Protein AF-A0A820KWI0-F1 (afdb_monomer)

Solvent-accessible surface area (backbone atoms only — not comparable to full-atom values): 10344 Å² total; per-residue (Å²): 132,81,86,74,48,73,64,41,49,45,69,17,62,60,26,77,52,54,79,76,50,57,65,74,58,52,55,50,44,15,53,50,45,38,52,49,5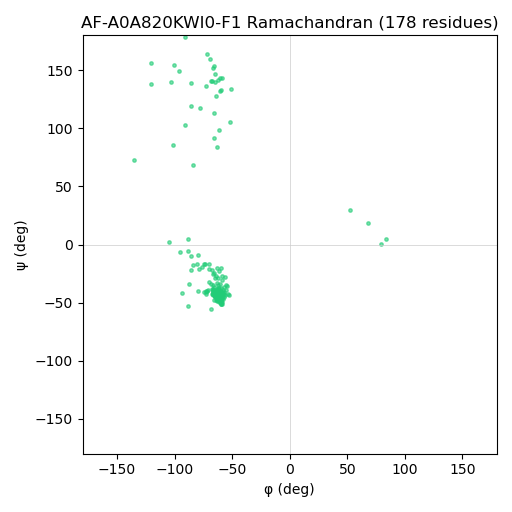2,50,54,50,53,50,51,52,52,49,53,59,70,71,44,52,71,70,53,48,52,52,48,48,70,77,29,83,81,64,60,62,65,55,72,78,45,68,89,36,55,56,81,87,55,54,70,61,66,49,46,68,32,48,21,35,39,35,34,50,54,43,50,52,50,53,52,51,51,52,48,51,52,50,53,49,52,53,49,53,51,52,52,52,50,53,49,52,58,52,50,73,75,48,54,76,70,57,35,52,52,52,52,50,53,51,52,53,51,51,55,52,64,69,68,60,78,87,79,66,54,89,89,35,70,69,38,51,50,51,42,38,50,69,75,68,61,46,78,88,72,79,87,122

InterPro domains:
  IPR040250 Nucleobindin [PTHR19237] (2-179)
  IPR057576 NUCB1-like, N-terminal domain [PF25434] (2-97)

Structure (mmCIF, N/CA/C/O backbone):
data_AF-A0A820KWI0-F1
#
_entry.id   AF-A0A820KWI0-F1
#
loop_
_atom_site.group_PDB
_atom_site.id
_atom_site.type_symbol
_atom_site.label_atom_id
_atom_site.label_alt_id
_atom_site.label_comp_id
_atom_site.label_asym_id
_atom_site.label_entity_id
_atom_site.label_seq_id
_atom_site.pdbx_PDB_ins_code
_atom_site.Cartn_x
_atom_site.Cartn_y
_atom_site.Cartn_z
_atom_site.occupancy
_atom_site.B_iso_or_equiv
_atom_site.auth_seq_id
_atom_site.auth_comp_id
_atom_site.auth_asym_id
_atom_site.auth_atom_id
_atom_site.pdbx_PDB_model_num
ATOM 1 N N . ILE A 1 1 ? -27.222 -8.443 0.598 1.00 45.53 1 ILE A N 1
ATOM 2 C CA . ILE A 1 1 ? -26.029 -7.566 0.681 1.00 45.53 1 ILE A CA 1
ATOM 3 C C . ILE A 1 1 ? -25.920 -6.860 -0.664 1.00 45.53 1 ILE A C 1
ATOM 5 O O . ILE A 1 1 ? -25.822 -7.546 -1.674 1.00 45.53 1 ILE A O 1
ATOM 9 N N . LYS A 1 2 ? -26.095 -5.532 -0.710 1.00 49.06 2 LYS A N 1
ATOM 10 C CA . LYS A 1 2 ? -25.920 -4.759 -1.952 1.00 49.06 2 LYS A CA 1
ATOM 11 C C . LYS A 1 2 ? -24.461 -4.905 -2.405 1.00 49.06 2 LYS A C 1
ATOM 13 O O . LYS A 1 2 ? -23.578 -4.943 -1.554 1.00 49.06 2 LYS A O 1
ATOM 18 N N . ARG A 1 3 ? -24.217 -5.020 -3.714 1.00 59.28 3 ARG A N 1
ATOM 19 C CA . ARG A 1 3 ? -22.863 -4.983 -4.290 1.00 59.28 3 ARG A CA 1
ATOM 20 C C . ARG A 1 3 ? -22.264 -3.610 -3.965 1.00 59.28 3 ARG A C 1
ATOM 22 O O . ARG A 1 3 ? -22.628 -2.642 -4.620 1.00 59.28 3 ARG A O 1
ATOM 29 N N . ALA A 1 4 ? -21.444 -3.516 -2.919 1.00 63.44 4 ALA A N 1
ATOM 30 C CA . ALA A 1 4 ? -20.661 -2.313 -2.662 1.00 63.44 4 ALA A CA 1
ATOM 31 C C . ALA A 1 4 ? -19.685 -2.142 -3.831 1.00 63.44 4 ALA A C 1
ATOM 33 O O . ALA A 1 4 ? -19.009 -3.108 -4.199 1.00 63.44 4 ALA A O 1
ATOM 34 N N . SER A 1 5 ? -19.657 -0.959 -4.447 1.00 81.50 5 SER A N 1
ATOM 35 C CA . SER A 1 5 ? -18.678 -0.678 -5.494 1.00 81.50 5 SER A CA 1
ATOM 36 C C . SER A 1 5 ? -17.274 -0.678 -4.889 1.00 81.50 5 SER A C 1
ATOM 38 O O . SER A 1 5 ? -17.096 -0.369 -3.709 1.00 81.50 5 SER A O 1
ATOM 40 N N . VAL A 1 6 ? -16.256 -0.979 -5.695 1.00 80.69 6 VAL A N 1
ATOM 41 C CA . VAL A 1 6 ? -14.852 -0.828 -5.275 1.00 80.69 6 VAL A CA 1
ATOM 42 C C . VAL A 1 6 ? -14.593 0.604 -4.803 1.00 80.69 6 VAL A C 1
ATOM 44 O O . VAL A 1 6 ? -13.884 0.808 -3.821 1.00 80.69 6 VAL A O 1
ATOM 47 N N . ASP A 1 7 ? -15.242 1.583 -5.430 1.00 84.88 7 ASP A N 1
ATOM 48 C CA . ASP A 1 7 ? -15.138 2.990 -5.047 1.00 84.88 7 ASP A CA 1
ATOM 49 C C . ASP A 1 7 ? -15.793 3.283 -3.689 1.00 84.88 7 ASP A C 1
ATOM 51 O O . ASP A 1 7 ? -15.271 4.090 -2.923 1.00 84.88 7 ASP A O 1
ATOM 55 N N . ASP A 1 8 ? -16.885 2.590 -3.343 1.00 83.75 8 ASP A N 1
ATOM 56 C CA . ASP A 1 8 ? -17.540 2.711 -2.029 1.00 83.75 8 ASP A CA 1
ATOM 57 C C . ASP A 1 8 ? -16.686 2.110 -0.913 1.00 83.75 8 ASP A C 1
ATOM 59 O O . ASP A 1 8 ? -16.705 2.573 0.230 1.00 83.75 8 ASP A O 1
ATOM 63 N N . ILE A 1 9 ? -15.929 1.064 -1.250 1.00 82.69 9 ILE A N 1
ATOM 64 C CA . ILE A 1 9 ? -14.938 0.494 -0.348 1.00 82.69 9 ILE A CA 1
ATOM 65 C C . ILE A 1 9 ? -13.807 1.506 -0.193 1.00 82.69 9 ILE A C 1
ATOM 67 O O . ILE A 1 9 ? -13.566 1.946 0.921 1.00 82.69 9 ILE A O 1
ATOM 71 N N . LYS A 1 10 ? -13.172 1.961 -1.280 1.00 85.75 10 LYS A N 1
ATOM 72 C CA . LYS A 1 10 ? -12.045 2.910 -1.215 1.00 85.75 10 LYS A CA 1
ATOM 73 C C . LYS A 1 10 ? -12.390 4.221 -0.499 1.00 85.75 10 LYS A C 1
ATOM 75 O O . LYS A 1 10 ? -11.555 4.772 0.217 1.00 85.75 10 LYS A O 1
ATOM 80 N N . SER A 1 11 ? -13.613 4.722 -0.667 1.00 86.94 11 SER A N 1
ATOM 81 C CA . SER A 1 11 ? -14.074 5.967 -0.041 1.00 86.94 11 SER A CA 1
ATOM 82 C C . SER A 1 11 ? -14.340 5.841 1.461 1.00 86.94 11 SER A C 1
ATOM 84 O O . SER A 1 11 ? -14.391 6.863 2.151 1.00 86.94 11 SER A O 1
ATOM 86 N N . GLY A 1 12 ? -14.472 4.616 1.980 1.00 86.50 12 GLY A N 1
ATOM 87 C CA . GLY A 1 12 ? -14.782 4.342 3.380 1.00 86.50 12 GLY A CA 1
ATOM 88 C C . GLY A 1 12 ? -16.275 4.392 3.720 1.00 86.50 12 GLY A C 1
ATOM 89 O O . GLY A 1 12 ? -16.618 4.191 4.881 1.00 86.50 12 GLY A O 1
ATOM 90 N N . ASN A 1 13 ? -17.168 4.584 2.740 1.00 86.69 13 ASN A N 1
ATOM 91 C CA . ASN A 1 13 ? -18.623 4.659 2.961 1.00 86.69 13 ASN A CA 1
ATOM 92 C C . ASN A 1 13 ? -19.192 3.382 3.605 1.00 86.69 13 ASN A C 1
ATOM 94 O O . ASN A 1 13 ? -20.178 3.423 4.336 1.00 86.69 13 ASN A O 1
ATOM 98 N N . ILE A 1 14 ? -18.537 2.236 3.394 1.00 86.75 14 ILE A N 1
ATOM 99 C CA . ILE A 1 14 ? -18.910 0.966 4.032 1.00 86.75 14 ILE A CA 1
ATOM 100 C C . ILE A 1 14 ? -18.853 1.013 5.570 1.00 86.75 14 ILE A C 1
ATOM 102 O O . ILE A 1 14 ? -19.499 0.199 6.233 1.00 86.75 14 ILE A O 1
ATOM 106 N N . ALA A 1 15 ? -18.122 1.969 6.152 1.00 89.06 15 ALA A N 1
ATOM 107 C CA . ALA A 1 15 ? -18.010 2.122 7.595 1.00 89.06 15 ALA A CA 1
ATOM 108 C C . ALA A 1 15 ? -19.350 2.466 8.274 1.00 89.06 15 ALA A C 1
ATOM 110 O O . ALA A 1 15 ? -19.558 2.066 9.419 1.00 89.06 15 ALA A O 1
ATOM 111 N N . GLU A 1 16 ? -20.294 3.105 7.569 1.00 87.75 16 GLU A N 1
ATOM 112 C CA . GLU A 1 16 ? -21.659 3.377 8.066 1.00 87.75 16 GLU A CA 1
ATOM 113 C C . GLU A 1 16 ? -22.396 2.100 8.496 1.00 87.75 16 GLU A C 1
ATOM 115 O O . GLU A 1 16 ? -23.240 2.094 9.396 1.00 87.75 16 GLU A O 1
ATOM 120 N N . HIS A 1 17 ? -22.044 0.974 7.879 1.00 87.06 17 HIS A N 1
ATOM 121 C CA . HIS A 1 17 ? -22.644 -0.323 8.151 1.00 87.06 17 HIS A CA 1
ATOM 122 C C . HIS A 1 17 ? -21.960 -1.089 9.289 1.00 87.06 17 HIS A C 1
ATOM 124 O O . HIS A 1 17 ? -22.372 -2.209 9.591 1.00 87.06 17 HIS A O 1
ATOM 130 N N . LEU A 1 18 ? -20.972 -0.502 9.978 1.00 87.06 18 LEU A N 1
ATOM 131 C CA . LEU A 1 18 ? -20.306 -1.137 11.122 1.00 87.06 18 LEU A CA 1
ATOM 132 C C . LEU A 1 18 ? -21.295 -1.493 12.247 1.00 87.06 18 LEU A C 1
ATOM 134 O O . LEU A 1 18 ? -21.126 -2.496 12.938 1.00 87.06 18 LEU A O 1
ATOM 138 N N . SER A 1 19 ? -22.372 -0.722 12.401 1.00 85.25 19 SER A N 1
ATOM 139 C CA . SER A 1 19 ? -23.446 -1.004 13.365 1.00 85.25 19 SER A CA 1
ATOM 140 C C . SER A 1 19 ? -24.215 -2.300 13.066 1.00 85.25 19 SER A C 1
ATOM 142 O O . SER A 1 19 ? -24.695 -2.955 13.996 1.00 85.25 19 SER A O 1
ATOM 144 N N . LEU A 1 20 ? -24.291 -2.703 11.791 1.00 88.75 20 LEU A N 1
ATOM 145 C CA . LEU A 1 20 ? -24.944 -3.938 11.341 1.00 88.75 20 LEU A CA 1
ATOM 146 C C . LEU A 1 20 ? -24.107 -5.183 11.658 1.00 88.75 20 LEU A C 1
ATOM 148 O O . LEU A 1 20 ? -24.618 -6.304 11.639 1.00 88.75 20 LEU A O 1
ATOM 152 N N . VAL A 1 21 ? -22.820 -4.999 11.953 1.00 89.06 21 VAL A N 1
ATOM 153 C CA . VAL A 1 21 ? -21.914 -6.084 12.320 1.00 89.06 21 VAL A CA 1
ATOM 154 C C . VAL A 1 21 ? -22.311 -6.652 13.688 1.00 89.06 21 VAL A C 1
ATOM 156 O O . VAL A 1 21 ? -22.685 -5.926 14.617 1.00 89.06 21 VAL A O 1
ATOM 159 N N . GLN A 1 22 ? -22.222 -7.977 13.832 1.00 92.06 22 GLN A N 1
ATOM 160 C CA . GLN A 1 22 ? -22.550 -8.671 15.078 1.00 92.06 22 GLN A CA 1
ATOM 161 C C . GLN A 1 22 ? -21.689 -8.174 16.248 1.00 92.06 22 GLN A C 1
ATOM 163 O O . GLN A 1 22 ? -20.498 -7.901 16.094 1.00 92.06 22 GLN A O 1
ATOM 168 N N . HIS A 1 23 ? -22.290 -8.091 17.439 1.00 91.94 23 HIS A N 1
ATOM 169 C CA . HIS A 1 23 ? -21.650 -7.541 18.639 1.00 91.94 23 HIS A CA 1
ATOM 170 C C . HIS A 1 23 ? -20.289 -8.182 18.942 1.00 91.94 23 HIS A C 1
ATOM 172 O O . HIS A 1 23 ? -19.323 -7.480 19.207 1.00 91.94 23 HIS A O 1
ATOM 178 N N . HIS A 1 24 ? -20.181 -9.509 18.838 1.00 93.50 24 HIS A N 1
ATOM 179 C CA . HIS A 1 24 ? -18.937 -10.216 19.146 1.00 93.50 24 HIS A CA 1
ATOM 180 C C . HIS A 1 24 ? -17.767 -9.823 18.225 1.00 93.50 24 HIS A C 1
ATOM 182 O O . HIS A 1 24 ? -16.612 -9.899 18.632 1.00 93.50 24 HIS A O 1
ATOM 188 N N . VAL A 1 25 ? -18.045 -9.417 16.981 1.00 93.44 25 VAL A N 1
ATOM 189 C CA . VAL A 1 25 ? -17.016 -8.918 16.059 1.00 93.44 25 VAL A CA 1
ATOM 190 C C . VAL A 1 25 ? -16.602 -7.512 16.473 1.00 93.44 25 VAL A C 1
ATOM 192 O O . VAL A 1 25 ? -15.412 -7.225 16.494 1.00 93.44 25 VAL A O 1
ATOM 195 N N . ARG A 1 26 ? -17.557 -6.661 16.871 1.00 92.38 26 ARG A N 1
ATOM 196 C CA . ARG A 1 26 ? -17.265 -5.318 17.396 1.00 92.38 26 ARG A CA 1
ATOM 197 C C . ARG A 1 26 ? -16.386 -5.376 18.646 1.00 92.38 26 ARG A C 1
ATOM 199 O O . ARG A 1 26 ? -15.343 -4.740 18.655 1.00 92.38 26 ARG A O 1
ATOM 206 N N . SER A 1 27 ? -16.699 -6.248 19.607 1.00 93.19 27 SER A N 1
ATOM 207 C CA . SER A 1 27 ? -15.840 -6.460 20.784 1.00 93.19 27 SER A CA 1
ATOM 208 C C . SER A 1 27 ? -14.418 -6.892 20.402 1.00 93.19 27 SER A C 1
ATOM 210 O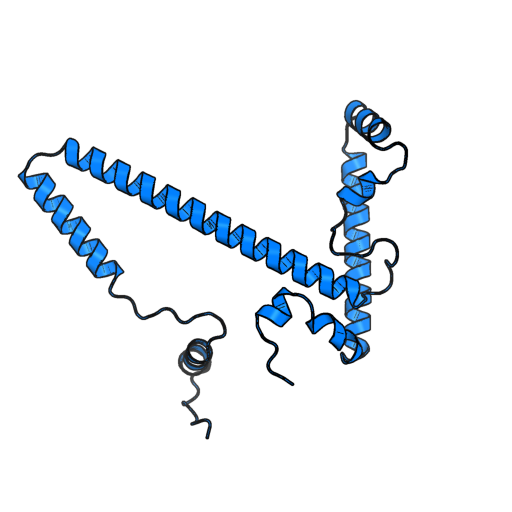 O . SER A 1 27 ? -13.449 -6.404 20.971 1.00 93.19 27 SER A O 1
ATOM 212 N N . LYS A 1 28 ? -14.264 -7.755 19.388 1.00 95.31 28 LYS A N 1
ATOM 213 C CA . LYS A 1 28 ? -12.934 -8.136 18.880 1.00 95.31 28 LYS A CA 1
ATOM 214 C C . LYS A 1 28 ? -12.196 -6.979 18.201 1.00 95.31 28 LYS A C 1
ATOM 216 O O . LYS A 1 28 ? -10.973 -6.924 18.291 1.00 95.31 28 LYS A O 1
ATOM 221 N N . LEU A 1 29 ? -12.905 -6.087 17.507 1.00 93.00 29 LEU A N 1
ATOM 222 C CA . LEU A 1 29 ? -12.313 -4.883 16.913 1.00 93.00 29 LEU A CA 1
ATOM 223 C C . LEU A 1 29 ? -11.837 -3.915 18.000 1.00 93.00 29 LEU A C 1
ATOM 225 O O . LEU A 1 29 ? -10.729 -3.391 17.892 1.00 93.00 29 LEU A O 1
ATOM 229 N N . ASP A 1 30 ? -12.619 -3.752 19.067 1.00 93.25 30 ASP A N 1
ATOM 230 C CA . ASP A 1 30 ? -12.243 -2.961 20.242 1.00 93.25 30 ASP A CA 1
ATOM 231 C C . ASP A 1 30 ? -10.969 -3.524 20.891 1.00 93.25 30 ASP A C 1
ATOM 233 O O . ASP A 1 30 ? -9.975 -2.814 21.044 1.00 93.25 30 ASP A O 1
ATOM 237 N N . GLU A 1 31 ? -10.938 -4.829 21.176 1.00 94.44 31 GLU A N 1
ATOM 238 C CA . GLU A 1 31 ? -9.756 -5.510 21.722 1.00 94.44 31 GLU A CA 1
ATOM 239 C C . GLU A 1 31 ? -8.527 -5.382 20.808 1.00 94.44 31 GLU A C 1
ATOM 241 O O . GLU A 1 31 ? -7.405 -5.168 21.279 1.00 94.44 31 GLU A O 1
ATOM 246 N N . ALA A 1 32 ? -8.715 -5.507 19.490 1.00 94.19 32 ALA A N 1
ATOM 247 C CA . ALA A 1 32 ? -7.639 -5.353 18.518 1.00 94.19 32 ALA A CA 1
ATOM 248 C C . ALA A 1 32 ? -7.085 -3.921 18.518 1.00 94.19 32 ALA A C 1
ATOM 250 O O . ALA A 1 32 ? -5.863 -3.747 18.558 1.00 94.19 32 ALA A O 1
ATOM 251 N N . LYS A 1 33 ? -7.961 -2.907 18.550 1.00 92.19 33 LYS A N 1
ATOM 252 C CA . LYS A 1 33 ? -7.573 -1.495 18.663 1.00 92.19 33 LYS A CA 1
ATOM 253 C C . LYS A 1 33 ? -6.795 -1.244 19.952 1.00 92.19 33 LYS A C 1
ATOM 255 O O . LYS A 1 33 ? -5.724 -0.645 19.906 1.00 92.19 33 LYS A O 1
ATOM 260 N N . GLN A 1 34 ? -7.279 -1.743 21.086 1.00 91.31 34 GLN A N 1
ATOM 261 C CA . GLN A 1 34 ? -6.624 -1.570 22.386 1.00 91.31 34 GLN A CA 1
ATOM 262 C C . GLN A 1 34 ? -5.232 -2.214 22.432 1.00 91.31 34 GLN A C 1
ATOM 264 O O . GLN A 1 34 ? -4.273 -1.607 22.927 1.00 91.31 34 GLN A O 1
ATOM 269 N N . ARG A 1 35 ? -5.097 -3.430 21.886 1.00 92.75 35 ARG A N 1
ATOM 270 C CA . ARG A 1 35 ? -3.810 -4.131 21.791 1.00 92.75 35 ARG A CA 1
ATOM 271 C C . ARG A 1 35 ? -2.825 -3.356 20.921 1.00 92.75 35 ARG A C 1
ATOM 273 O O . ARG A 1 35 ? -1.672 -3.179 21.314 1.00 92.75 35 ARG A O 1
ATOM 280 N N . GLU A 1 36 ? -3.281 -2.872 19.770 1.00 89.75 36 GLU A N 1
ATOM 281 C CA . GLU A 1 36 ? -2.443 -2.107 18.850 1.00 89.75 36 GLU A CA 1
ATOM 282 C C . GLU A 1 36 ? -2.029 -0.759 19.449 1.00 89.75 36 GLU A C 1
ATOM 284 O O . GLU A 1 36 ? -0.853 -0.407 19.430 1.00 89.75 36 GLU A O 1
ATOM 289 N N . MET A 1 37 ? -2.955 -0.043 20.085 1.00 88.38 37 MET A N 1
ATOM 290 C CA . MET A 1 37 ? -2.659 1.210 20.779 1.00 88.38 37 MET A CA 1
ATOM 291 C C . MET A 1 37 ? -1.638 1.028 21.903 1.00 88.38 37 MET A C 1
ATOM 293 O O . MET A 1 37 ? -0.732 1.851 22.044 1.00 88.38 37 MET A O 1
ATOM 297 N N . SER A 1 38 ? -1.743 -0.056 22.678 1.00 89.38 38 SER A N 1
ATOM 298 C CA . SER A 1 38 ? -0.746 -0.404 23.700 1.00 89.38 38 SER A CA 1
ATOM 299 C C . SER A 1 38 ? 0.629 -0.642 23.072 1.00 89.38 38 SER A C 1
ATOM 301 O O . SER A 1 38 ? 1.605 -0.003 23.464 1.00 89.38 38 SER A O 1
ATOM 303 N N . ARG A 1 39 ? 0.691 -1.460 22.013 1.00 91.62 39 ARG A N 1
ATOM 304 C CA . ARG A 1 39 ? 1.930 -1.742 21.271 1.00 91.62 39 ARG A CA 1
ATOM 305 C C . ARG A 1 39 ? 2.576 -0.469 20.721 1.00 91.62 39 ARG A C 1
ATOM 307 O O . ARG A 1 39 ? 3.792 -0.301 20.800 1.00 91.62 39 ARG A O 1
ATOM 314 N N . LEU A 1 40 ? 1.777 0.438 20.166 1.00 87.88 40 LEU A N 1
ATOM 315 C CA . LEU A 1 40 ? 2.255 1.701 19.610 1.00 87.88 40 LEU A CA 1
ATOM 316 C C . LEU A 1 40 ? 2.785 2.634 20.699 1.00 87.88 40 LEU A C 1
ATOM 318 O O . LEU A 1 40 ? 3.859 3.209 20.532 1.00 87.88 40 LEU A O 1
ATOM 322 N N . ARG A 1 41 ? 2.090 2.747 21.836 1.00 86.56 41 ARG A N 1
ATOM 323 C CA . ARG A 1 41 ? 2.571 3.521 22.992 1.00 86.56 41 ARG A CA 1
ATOM 324 C C . ARG A 1 41 ? 3.908 2.984 23.509 1.00 86.56 41 ARG A C 1
ATOM 326 O O . ARG A 1 41 ? 4.809 3.779 23.782 1.00 86.56 41 ARG A O 1
ATOM 333 N N . ASP A 1 42 ? 4.074 1.665 23.562 1.00 90.00 42 ASP A N 1
ATOM 334 C CA . ASP A 1 42 ? 5.332 1.033 23.968 1.00 90.00 42 ASP A CA 1
ATOM 335 C C . ASP A 1 42 ? 6.473 1.323 22.992 1.00 90.00 42 ASP A C 1
ATOM 337 O O . ASP A 1 42 ? 7.576 1.679 23.420 1.00 90.00 42 ASP A O 1
ATOM 341 N N . LEU A 1 43 ? 6.211 1.228 21.684 1.00 89.69 43 LEU A N 1
ATOM 342 C CA . LEU A 1 43 ? 7.182 1.558 20.638 1.00 89.69 43 LEU A CA 1
ATOM 343 C C . LEU A 1 43 ? 7.600 3.026 20.688 1.00 89.69 43 LEU A C 1
ATOM 345 O O . LEU A 1 43 ? 8.790 3.335 20.590 1.00 89.69 43 LEU A O 1
ATOM 349 N N . VAL A 1 44 ? 6.641 3.931 20.886 1.00 86.44 44 VAL A N 1
ATOM 350 C CA . VAL A 1 44 ? 6.919 5.355 21.087 1.00 86.44 44 VAL A CA 1
ATOM 351 C C . VAL A 1 44 ? 7.807 5.530 22.316 1.00 86.44 44 VAL A C 1
ATOM 353 O O . VAL A 1 44 ? 8.891 6.106 22.210 1.00 86.44 44 VAL A O 1
ATOM 356 N N . GLY A 1 45 ? 7.429 4.949 23.457 1.00 85.62 45 GLY A N 1
ATOM 357 C CA . GLY A 1 45 ? 8.224 4.996 24.683 1.00 85.62 45 GLY A CA 1
ATOM 358 C C . GLY A 1 45 ? 9.642 4.440 24.510 1.00 85.62 45 GLY A C 1
ATOM 359 O O . GLY A 1 45 ? 10.604 5.037 24.994 1.00 85.62 45 GLY A O 1
ATOM 360 N N . GLN A 1 46 ? 9.806 3.334 23.780 1.00 89.25 46 GLN A N 1
ATOM 361 C CA . GLN A 1 46 ? 11.114 2.757 23.471 1.00 89.25 46 GLN A CA 1
ATOM 362 C C . GLN A 1 46 ? 11.950 3.695 22.596 1.00 89.25 46 GLN A C 1
ATOM 364 O O . GLN A 1 46 ? 13.125 3.917 22.890 1.00 89.25 46 GLN A O 1
ATOM 369 N N . LYS A 1 47 ? 11.348 4.299 21.567 1.00 86.88 47 LYS A N 1
ATOM 370 C CA . LYS A 1 47 ? 12.018 5.278 20.707 1.00 86.88 47 LYS A CA 1
ATOM 371 C C . LYS A 1 47 ? 12.526 6.468 21.518 1.00 86.88 47 LYS A C 1
ATOM 373 O O . LYS A 1 47 ? 13.676 6.857 21.348 1.00 86.88 47 LYS A O 1
ATOM 378 N N . PHE A 1 48 ? 11.722 6.992 22.443 1.00 82.69 48 PHE A N 1
ATOM 379 C CA . PHE A 1 48 ? 12.141 8.065 23.349 1.00 82.69 48 PHE A CA 1
ATOM 380 C C . PHE A 1 48 ? 13.259 7.644 24.301 1.00 82.69 48 PHE A C 1
ATOM 382 O O . PHE A 1 48 ? 14.205 8.405 24.506 1.00 82.69 48 PHE A O 1
ATOM 389 N N . ARG A 1 49 ? 13.191 6.429 24.858 1.00 84.69 49 ARG A N 1
ATOM 390 C CA . ARG A 1 49 ? 14.269 5.895 25.702 1.00 84.69 49 ARG A CA 1
ATOM 391 C C . ARG A 1 49 ? 15.587 5.784 24.936 1.00 84.69 49 ARG A C 1
ATOM 393 O O . ARG A 1 49 ? 16.619 6.158 25.482 1.00 84.69 49 ARG A O 1
ATOM 400 N N . ASN A 1 50 ? 15.530 5.380 23.672 1.00 88.19 50 ASN A N 1
ATOM 401 C CA . ASN A 1 50 ? 16.699 5.219 22.808 1.00 88.19 50 ASN A CA 1
ATOM 402 C C . ASN A 1 50 ? 17.219 6.540 22.204 1.00 88.19 50 ASN A C 1
ATOM 404 O O . ASN A 1 50 ? 18.282 6.538 21.591 1.00 88.19 50 ASN A O 1
ATOM 408 N N . MET A 1 51 ? 16.497 7.660 22.340 1.00 85.81 51 MET A N 1
ATOM 409 C CA . MET A 1 51 ? 16.981 8.968 21.883 1.00 85.81 51 MET A CA 1
ATOM 410 C C . MET A 1 51 ? 18.088 9.504 22.794 1.00 85.81 51 MET A C 1
ATOM 412 O O . MET A 1 51 ? 17.937 9.520 24.019 1.00 85.81 51 MET A O 1
ATOM 416 N N . ASN A 1 52 ? 19.137 10.049 22.175 1.00 89.69 52 ASN A N 1
ATOM 417 C CA . ASN A 1 52 ? 20.234 10.733 22.862 1.00 89.69 52 ASN A CA 1
ATOM 418 C C . ASN A 1 52 ? 19.765 12.063 23.479 1.00 89.69 52 ASN A C 1
ATOM 420 O O . ASN A 1 52 ? 18.806 12.671 23.002 1.00 89.69 52 ASN A O 1
ATOM 424 N N . ASP A 1 53 ? 20.502 12.595 24.458 1.00 84.50 53 ASP A N 1
ATOM 425 C CA . ASP A 1 53 ? 20.128 13.833 25.166 1.00 84.50 53 ASP A CA 1
ATOM 426 C C . ASP A 1 53 ? 19.902 15.030 24.233 1.00 84.50 53 ASP A C 1
ATOM 428 O O . ASP A 1 53 ? 18.931 15.772 24.389 1.00 84.50 53 ASP A O 1
ATOM 432 N N . LYS A 1 54 ? 20.731 15.180 23.190 1.00 85.00 54 LYS A N 1
ATOM 433 C CA . LYS A 1 54 ? 20.543 16.216 22.157 1.00 85.00 54 LYS A CA 1
ATOM 434 C C . LYS A 1 54 ? 19.230 16.042 21.387 1.00 85.00 54 LYS A C 1
ATOM 436 O O . LYS A 1 54 ? 18.569 17.030 21.080 1.00 85.00 54 LYS A O 1
ATOM 441 N N . GLN A 1 55 ? 18.841 14.802 21.084 1.00 84.31 55 GLN A N 1
ATOM 442 C CA . GLN A 1 55 ? 17.592 14.499 20.379 1.00 84.31 55 GLN A CA 1
ATOM 443 C C . GLN A 1 55 ? 16.381 14.719 21.284 1.00 84.31 55 GLN A C 1
ATOM 445 O O . GLN A 1 55 ? 15.399 15.301 20.836 1.00 84.31 55 GLN A O 1
ATOM 450 N N . ARG A 1 56 ? 16.466 14.336 22.564 1.00 80.06 56 ARG A N 1
ATOM 451 C CA . ARG A 1 56 ? 15.410 14.598 23.552 1.00 80.06 56 ARG A CA 1
ATOM 452 C C . ARG A 1 56 ? 15.197 16.094 23.770 1.00 80.06 56 ARG A C 1
ATOM 454 O O . ARG A 1 56 ? 14.058 16.546 23.766 1.00 80.06 56 ARG A O 1
ATOM 461 N N . GLN A 1 57 ? 16.276 16.871 23.886 1.00 81.69 57 GLN A N 1
ATOM 462 C CA . GLN A 1 57 ? 16.195 18.332 23.990 1.00 81.69 57 GLN A CA 1
ATOM 463 C C . GLN A 1 57 ? 15.632 18.969 22.715 1.00 81.69 57 GLN A C 1
ATOM 465 O O . GLN A 1 57 ? 14.796 19.864 22.803 1.00 81.69 57 GLN A O 1
ATOM 470 N N . ALA A 1 58 ? 16.051 18.508 21.533 1.00 83.81 58 ALA A N 1
ATOM 471 C CA . ALA A 1 58 ? 15.495 18.982 20.267 1.00 83.81 58 ALA A CA 1
ATOM 472 C C . ALA A 1 58 ? 13.999 18.654 20.145 1.00 83.81 58 ALA A C 1
ATOM 474 O O . ALA A 1 58 ? 13.223 19.511 19.730 1.00 83.81 58 ALA A O 1
ATOM 475 N N . PHE A 1 59 ? 13.586 17.454 20.557 1.00 80.75 59 PHE A N 1
ATOM 476 C CA . PHE A 1 59 ? 12.184 17.051 20.568 1.00 80.75 59 PHE A CA 1
ATOM 477 C C . PHE A 1 59 ? 11.361 17.900 21.545 1.00 80.75 59 PHE A C 1
ATOM 479 O O . PHE A 1 59 ? 10.346 18.453 21.145 1.00 80.75 59 PHE A O 1
ATOM 486 N N . ALA A 1 60 ? 11.833 18.088 22.783 1.00 78.56 60 ALA A N 1
ATOM 487 C CA . ALA A 1 60 ? 11.160 18.911 23.791 1.00 78.56 60 ALA A CA 1
ATOM 488 C C . ALA A 1 60 ? 11.042 20.391 23.380 1.00 78.56 60 ALA A C 1
ATOM 490 O O . ALA A 1 60 ? 10.042 21.037 23.671 1.00 78.56 60 ALA A O 1
ATOM 491 N N . ARG A 1 61 ? 12.041 20.932 22.666 1.00 79.88 61 ARG A N 1
ATOM 492 C CA . ARG A 1 61 ? 11.981 22.288 22.090 1.00 79.88 61 ARG A CA 1
ATOM 493 C C . ARG A 1 61 ? 11.005 22.386 20.922 1.00 79.88 61 ARG A C 1
ATOM 495 O O . ARG A 1 61 ? 10.329 23.398 20.782 1.00 79.88 61 ARG A O 1
ATOM 502 N N . ALA A 1 62 ? 10.967 21.362 20.073 1.00 79.00 62 ALA A N 1
ATOM 503 C CA . ALA A 1 62 ? 10.078 21.319 18.919 1.00 79.00 62 ALA A CA 1
ATOM 504 C C . ALA A 1 62 ? 8.624 21.003 19.299 1.00 79.00 62 ALA A C 1
ATOM 506 O O . ALA A 1 62 ? 7.723 21.279 18.512 1.00 79.00 62 ALA A O 1
ATOM 507 N N . ASP A 1 63 ? 8.393 20.427 20.479 1.00 72.06 63 ASP A N 1
ATOM 508 C CA . ASP A 1 63 ? 7.071 20.058 20.973 1.00 72.06 63 ASP A CA 1
ATOM 509 C C . ASP A 1 63 ? 6.844 20.456 22.440 1.00 72.06 63 ASP A C 1
ATOM 511 O O . ASP A 1 63 ? 6.778 19.594 23.321 1.00 72.06 63 ASP A O 1
ATOM 515 N N . PRO A 1 64 ? 6.670 21.758 22.728 1.00 70.19 64 PRO A N 1
ATOM 516 C CA . PRO A 1 64 ? 6.415 22.227 24.090 1.00 70.19 64 PRO A CA 1
ATOM 517 C C . PRO A 1 64 ? 5.114 21.670 24.693 1.00 70.19 64 PRO A C 1
ATOM 519 O O . PRO A 1 64 ? 4.968 21.627 25.910 1.00 70.19 64 PRO A O 1
ATOM 522 N N . ASN A 1 65 ? 4.168 21.248 23.842 1.00 70.81 65 ASN A N 1
ATOM 523 C CA . ASN A 1 65 ? 2.822 20.814 24.225 1.00 70.81 65 ASN A CA 1
ATOM 524 C C . ASN A 1 65 ? 2.624 19.285 24.182 1.00 70.81 65 ASN A C 1
ATOM 526 O O . ASN A 1 65 ? 1.505 18.824 24.406 1.00 70.81 65 ASN A O 1
ATOM 530 N N . GLY A 1 66 ? 3.655 18.497 23.856 1.00 67.12 66 GLY A N 1
ATOM 531 C CA . GLY A 1 66 ? 3.571 17.031 23.790 1.00 67.12 66 GLY A CA 1
ATOM 532 C C . GLY A 1 66 ? 2.694 16.469 22.657 1.00 67.12 66 GLY A C 1
ATOM 533 O O . GLY A 1 66 ? 2.269 15.317 22.731 1.00 67.12 66 GLY A O 1
ATOM 534 N N . ARG A 1 67 ? 2.386 17.259 21.617 1.00 67.44 67 ARG A N 1
ATOM 535 C CA . ARG A 1 67 ? 1.521 16.863 20.488 1.00 67.44 67 ARG A CA 1
ATOM 536 C C . ARG A 1 67 ? 2.259 16.142 19.363 1.00 67.44 67 ARG A C 1
ATOM 538 O O . ARG A 1 67 ? 1.644 15.387 18.625 1.00 67.44 67 ARG A O 1
ATOM 545 N N . ARG A 1 68 ? 3.570 16.305 19.227 1.00 69.12 68 ARG A N 1
ATOM 546 C CA . ARG A 1 68 ? 4.386 15.560 18.254 1.00 69.12 68 ARG A CA 1
ATOM 547 C C . ARG A 1 68 ? 4.525 14.088 18.625 1.00 69.12 68 ARG A C 1
ATOM 549 O O . ARG A 1 68 ? 4.828 13.272 17.767 1.00 69.12 68 ARG A O 1
ATOM 556 N N . MET A 1 69 ? 4.233 13.713 19.873 1.00 66.69 69 MET A N 1
ATOM 557 C CA . MET A 1 69 ? 4.023 12.307 20.251 1.00 66.69 69 MET A CA 1
ATOM 558 C C . MET A 1 69 ? 2.944 11.638 19.385 1.00 66.69 69 MET A C 1
ATOM 560 O O . MET A 1 69 ? 3.077 10.469 19.029 1.00 66.69 69 MET A O 1
ATOM 564 N N . GLN A 1 70 ? 1.906 12.393 19.009 1.00 66.75 70 GLN A N 1
ATOM 565 C CA . GLN A 1 70 ? 0.821 11.936 18.140 1.00 66.75 70 GLN A CA 1
ATOM 566 C C . GLN A 1 70 ? 1.275 11.722 16.687 1.00 66.75 70 GLN A C 1
ATOM 568 O O . GLN A 1 70 ? 0.654 10.927 15.997 1.00 66.75 70 GLN A O 1
ATOM 573 N N . GLU A 1 71 ? 2.381 12.334 16.234 1.00 69.62 71 GLU A N 1
ATOM 574 C CA . GLU A 1 71 ? 2.955 12.069 14.897 1.00 69.62 71 GLU A CA 1
ATOM 575 C C . GLU A 1 71 ? 3.482 10.632 14.765 1.00 69.62 71 GLU A C 1
ATOM 577 O O . GLU A 1 71 ? 3.586 10.110 13.658 1.00 69.62 71 GLU A O 1
ATOM 582 N N . PHE A 1 72 ? 3.846 9.987 15.880 1.00 71.81 72 PHE A N 1
ATOM 583 C CA . PHE A 1 72 ? 4.321 8.602 15.867 1.00 71.81 72 PHE A CA 1
ATOM 584 C C . PHE A 1 72 ? 3.196 7.573 15.917 1.00 71.81 72 PHE A C 1
ATOM 586 O O . PHE A 1 72 ? 3.463 6.381 15.759 1.00 71.81 72 PHE A O 1
ATOM 593 N N . LEU A 1 73 ? 1.968 8.016 16.172 1.00 76.50 73 LEU A N 1
ATOM 594 C CA . LEU A 1 73 ? 0.809 7.148 16.210 1.00 76.50 73 LEU A CA 1
ATOM 595 C C . LEU A 1 73 ? 0.096 7.190 14.845 1.00 76.50 73 LEU A C 1
ATOM 59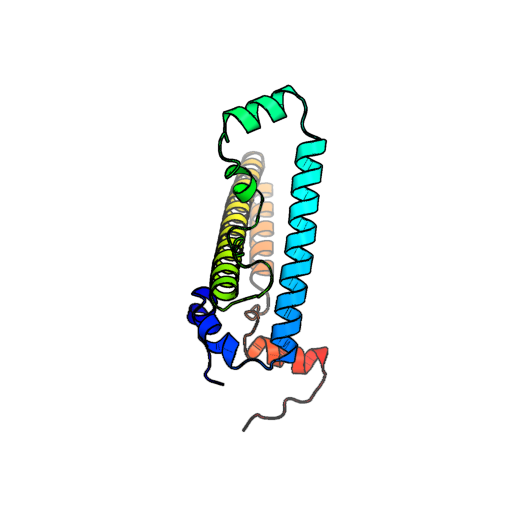7 O O . LEU A 1 73 ? 0.172 8.198 14.137 1.00 76.50 73 LEU A O 1
ATOM 601 N N . PRO A 1 74 ? -0.557 6.096 14.422 1.00 80.00 74 PRO A N 1
ATOM 602 C CA . PRO A 1 74 ? -1.188 6.029 13.114 1.00 80.00 74 PRO A CA 1
ATOM 603 C C . PRO A 1 74 ? -2.279 7.088 12.960 1.00 80.00 74 PRO A C 1
ATOM 605 O O . PRO A 1 74 ? -3.173 7.209 13.793 1.00 80.00 74 PRO A O 1
ATOM 608 N N . GLN A 1 75 ? -2.251 7.810 11.840 1.00 81.94 75 GLN A N 1
ATOM 609 C CA . GLN A 1 75 ? -3.210 8.884 11.549 1.00 81.94 75 GLN A CA 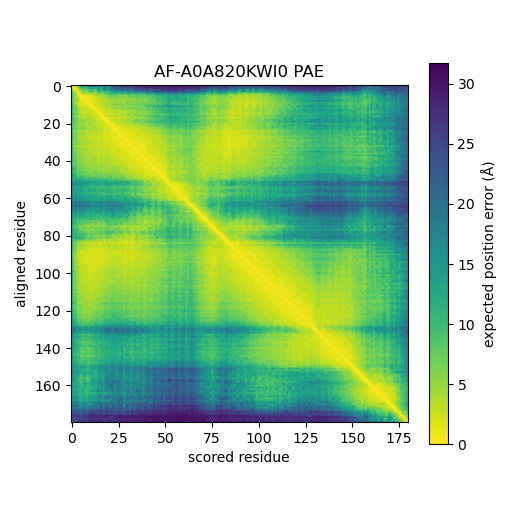1
ATOM 610 C C . GLN A 1 75 ? -4.658 8.383 11.424 1.00 81.94 75 GLN A C 1
ATOM 612 O O . GLN A 1 75 ? -5.598 9.168 11.534 1.00 81.94 75 GLN A O 1
ATOM 617 N N . HIS A 1 76 ? -4.839 7.084 11.180 1.00 83.44 76 HIS A N 1
ATOM 618 C CA . HIS A 1 76 ? -6.145 6.478 10.964 1.00 83.44 76 HIS A CA 1
ATOM 619 C C . HIS A 1 76 ? -6.855 6.005 12.241 1.00 83.44 76 HIS A C 1
ATOM 621 O O . HIS A 1 76 ? -8.008 5.600 12.155 1.00 83.44 76 HIS A O 1
ATOM 627 N N . LEU A 1 77 ? -6.208 6.067 13.411 1.00 84.00 77 LEU A N 1
ATOM 628 C CA . LEU A 1 77 ? -6.830 5.726 14.693 1.00 84.00 77 LEU A CA 1
ATOM 629 C C . LEU A 1 77 ? -7.181 6.991 15.480 1.00 84.00 77 LEU A C 1
ATOM 631 O O . LEU A 1 77 ? -6.408 7.951 15.520 1.00 84.00 77 LEU A O 1
ATOM 635 N N . ASP A 1 78 ? -8.339 7.004 16.139 1.00 81.31 78 ASP A N 1
ATOM 636 C CA . ASP A 1 78 ? -8.652 8.041 17.116 1.00 81.31 78 ASP A CA 1
ATOM 637 C C . ASP A 1 78 ? -7.931 7.785 18.447 1.00 81.31 78 ASP A C 1
ATOM 639 O O . ASP A 1 78 ? -8.166 6.808 19.156 1.00 81.31 78 ASP A O 1
ATOM 643 N N . HIS A 1 79 ? -7.056 8.720 18.804 1.00 74.50 79 HIS A N 1
ATOM 644 C CA . HIS A 1 79 ? -6.249 8.697 20.018 1.00 74.50 79 HIS A CA 1
ATOM 645 C C . HIS A 1 79 ? -7.026 9.119 21.267 1.00 74.50 79 HIS A C 1
ATOM 647 O O . HIS A 1 79 ? -6.580 8.834 22.380 1.00 74.50 79 HIS A O 1
ATOM 653 N N . LYS A 1 80 ? -8.141 9.841 21.094 1.00 78.94 80 LYS A N 1
ATOM 654 C CA . LYS A 1 80 ? -8.989 10.291 22.205 1.00 78.94 80 LYS A CA 1
ATOM 655 C C . LYS A 1 80 ? -9.888 9.160 22.686 1.00 78.94 80 LYS A C 1
ATOM 657 O O . LYS A 1 80 ? -10.034 8.978 23.890 1.00 78.94 80 LYS A O 1
ATOM 662 N N . ASN A 1 81 ? -10.422 8.378 21.753 1.00 83.31 81 ASN A N 1
ATOM 663 C CA . ASN A 1 81 ? -11.191 7.178 22.041 1.00 83.31 81 ASN A CA 1
ATOM 664 C C . ASN A 1 81 ? -10.334 5.923 21.831 1.00 83.31 81 ASN A C 1
ATOM 666 O O . ASN A 1 81 ? -10.341 5.334 20.757 1.00 83.31 81 ASN A O 1
ATOM 670 N N . TRP A 1 82 ? -9.569 5.519 22.844 1.00 82.19 82 TRP A N 1
ATOM 671 C CA . TRP A 1 82 ? -8.683 4.353 22.736 1.00 82.19 82 TRP A CA 1
ATOM 672 C C . TRP A 1 82 ? -9.389 3.014 23.003 1.00 82.19 82 TRP A C 1
ATOM 674 O O . TRP A 1 82 ? -8.848 1.972 22.639 1.00 82.19 82 TRP A O 1
ATOM 684 N N . GLU A 1 83 ? -10.568 3.038 23.630 1.00 85.62 83 GLU A N 1
ATOM 685 C CA . GLU A 1 83 ? -11.261 1.839 24.116 1.00 85.62 83 GLU A CA 1
ATOM 686 C C . GLU A 1 83 ? -12.157 1.198 23.058 1.00 85.62 83 GLU A C 1
ATOM 688 O O . GLU A 1 83 ? -12.259 -0.026 23.029 1.00 85.62 83 GLU A O 1
ATOM 693 N N . THR A 1 84 ? -12.774 2.002 22.189 1.00 89.56 84 THR A N 1
ATOM 694 C CA . THR A 1 84 ? -13.759 1.529 21.207 1.00 89.56 84 THR A CA 1
ATOM 695 C C . THR A 1 84 ? -13.309 1.834 19.784 1.00 89.56 84 THR A C 1
ATOM 697 O O . THR A 1 84 ? -12.812 2.923 19.491 1.00 89.56 84 THR A O 1
ATOM 700 N N . PHE A 1 85 ? -13.497 0.874 18.885 1.00 91.00 85 PHE A N 1
ATOM 701 C CA . PHE A 1 85 ? -13.296 0.993 17.450 1.00 91.00 85 PHE A CA 1
ATOM 702 C C . PHE A 1 85 ? -14.607 1.426 16.783 1.00 91.00 85 PHE A C 1
ATOM 704 O O . PHE A 1 85 ? -15.552 0.649 16.630 1.00 91.00 85 PHE A O 1
ATOM 711 N N . GLY A 1 86 ? -14.676 2.709 16.430 1.00 89.19 86 GLY A N 1
ATOM 712 C CA . GLY A 1 86 ? -15.866 3.335 15.866 1.00 89.19 86 GLY A CA 1
ATOM 713 C C . GLY A 1 86 ? -15.930 3.285 14.341 1.00 89.19 86 GLY A C 1
ATOM 714 O O . GLY A 1 86 ? -15.014 2.835 13.653 1.00 89.19 86 GLY A O 1
ATOM 715 N N . GLN A 1 87 ? -17.027 3.822 13.808 1.00 91.12 87 GLN A N 1
ATOM 716 C CA . GLN A 1 87 ? -17.205 4.030 12.370 1.00 91.12 87 GLN A CA 1
ATOM 717 C C . GLN A 1 87 ? -16.090 4.913 11.789 1.00 91.12 87 GLN A C 1
ATOM 719 O O . GLN A 1 87 ? -15.481 4.543 10.790 1.00 91.12 87 GLN A O 1
ATOM 724 N N . ASP A 1 88 ? -15.775 6.029 12.449 1.00 89.88 88 ASP A N 1
ATOM 725 C CA . ASP A 1 88 ? -14.732 6.960 12.008 1.00 89.88 88 ASP A CA 1
ATOM 726 C C . ASP A 1 88 ? -13.350 6.299 11.912 1.00 89.88 88 ASP A C 1
ATOM 728 O O . ASP A 1 88 ? -12.580 6.606 11.002 1.00 89.88 88 ASP A O 1
ATOM 732 N N . ASP A 1 89 ? -13.023 5.390 12.840 1.00 90.38 89 ASP A N 1
ATOM 733 C CA . ASP A 1 89 ? -11.759 4.645 12.805 1.00 90.38 89 ASP A CA 1
ATOM 734 C C . ASP A 1 89 ? -11.703 3.740 11.573 1.00 90.38 89 ASP A C 1
ATOM 736 O O . ASP A 1 89 ? -10.690 3.694 10.876 1.00 90.38 89 ASP A O 1
ATOM 740 N N . LEU A 1 90 ? -12.806 3.047 11.273 1.00 91.12 90 LEU A N 1
ATOM 741 C CA . LEU A 1 90 ? -12.902 2.176 10.107 1.00 91.12 90 LEU A CA 1
ATOM 742 C C . LEU A 1 90 ? -12.808 2.966 8.798 1.00 91.12 90 LEU A C 1
ATOM 744 O O . LEU A 1 90 ? -12.065 2.578 7.900 1.00 91.12 90 LEU A O 1
ATOM 748 N N . GLU A 1 91 ? -13.519 4.088 8.698 1.00 92.19 91 GLU A N 1
ATOM 749 C CA . GLU A 1 91 ? -13.487 4.968 7.528 1.00 92.19 91 GLU A CA 1
ATOM 750 C C . GLU A 1 91 ? -12.067 5.490 7.271 1.00 92.19 91 GLU A C 1
ATOM 752 O O . GLU A 1 91 ? -11.547 5.391 6.155 1.00 92.19 91 GLU A O 1
ATOM 757 N N . ARG A 1 92 ? -11.402 6.004 8.315 1.00 92.25 92 ARG A N 1
ATOM 758 C CA . ARG A 1 92 ? -10.029 6.511 8.206 1.00 92.25 92 ARG A CA 1
ATOM 759 C C . ARG A 1 92 ? -9.040 5.403 7.873 1.00 92.25 92 ARG A C 1
ATOM 761 O O . ARG A 1 92 ? -8.152 5.631 7.051 1.00 92.25 92 ARG A O 1
ATOM 768 N N . LEU A 1 93 ? -9.190 4.221 8.473 1.00 92.44 93 LEU A N 1
ATOM 769 C CA . LEU A 1 93 ? -8.346 3.059 8.194 1.00 92.44 93 LEU A CA 1
ATOM 770 C C . LEU A 1 93 ? -8.447 2.655 6.725 1.00 92.44 93 LEU A C 1
ATOM 772 O O . LEU A 1 93 ? -7.424 2.492 6.066 1.00 92.44 93 LEU A O 1
ATOM 776 N N . ILE A 1 94 ? -9.666 2.543 6.201 1.00 92.44 94 ILE A N 1
ATOM 777 C CA . ILE A 1 94 ? -9.899 2.143 4.814 1.00 92.44 94 ILE A CA 1
ATOM 778 C C . ILE A 1 94 ? -9.337 3.179 3.837 1.00 92.44 94 ILE A C 1
ATOM 780 O O . ILE A 1 94 ? -8.654 2.808 2.879 1.00 92.44 94 ILE A O 1
ATOM 784 N N . ARG A 1 95 ? -9.559 4.475 4.088 1.00 92.75 95 ARG A N 1
ATOM 785 C CA . ARG A 1 95 ? -8.999 5.547 3.249 1.00 92.75 95 ARG A CA 1
ATOM 786 C C . ARG A 1 95 ? -7.476 5.546 3.258 1.00 92.75 95 ARG A C 1
ATOM 788 O O . ARG A 1 95 ? -6.862 5.656 2.200 1.00 92.75 95 ARG A O 1
ATOM 795 N N . HIS A 1 96 ? -6.868 5.411 4.437 1.00 92.12 96 HIS A N 1
ATOM 796 C CA . HIS A 1 96 ? -5.414 5.365 4.574 1.00 92.12 96 HIS A CA 1
ATOM 797 C C . HIS A 1 96 ? -4.831 4.146 3.857 1.00 92.12 96 HIS A C 1
ATOM 799 O O . HIS A 1 96 ? -3.922 4.296 3.050 1.00 92.12 96 HIS A O 1
ATOM 805 N N . ALA A 1 97 ? -5.395 2.957 4.080 1.00 92.06 97 ALA A N 1
ATOM 806 C CA . ALA A 1 97 ? -4.952 1.736 3.416 1.00 92.06 97 ALA A CA 1
ATOM 807 C C . ALA A 1 97 ? -5.108 1.819 1.889 1.00 92.06 97 ALA A C 1
ATOM 809 O O . ALA A 1 97 ? -4.214 1.403 1.159 1.00 92.06 97 ALA A O 1
ATOM 810 N N . SER A 1 98 ? -6.210 2.394 1.395 1.00 92.31 98 SER A N 1
ATOM 811 C CA . SER A 1 98 ? -6.430 2.582 -0.046 1.00 92.31 98 SER A CA 1
ATOM 812 C C . SER A 1 98 ? -5.387 3.518 -0.652 1.00 92.31 98 SER A C 1
ATOM 814 O O . SER A 1 98 ? -4.810 3.205 -1.689 1.00 92.31 98 SER A O 1
ATOM 816 N N . LYS A 1 99 ? -5.085 4.625 0.033 1.00 91.94 99 LYS A N 1
ATOM 817 C CA . LYS A 1 99 ? -4.040 5.558 -0.390 1.00 91.94 99 LYS A CA 1
ATOM 818 C C . LYS A 1 99 ? -2.655 4.904 -0.393 1.00 91.94 99 LYS A C 1
ATOM 820 O O . LYS A 1 99 ? -1.909 5.089 -1.349 1.00 91.94 99 LYS A O 1
ATOM 825 N N . ASP A 1 100 ? -2.327 4.125 0.636 1.00 92.81 100 ASP A N 1
ATOM 826 C CA . ASP A 1 100 ? -1.050 3.408 0.713 1.00 92.81 100 ASP A CA 1
ATOM 827 C C . ASP A 1 100 ? -0.901 2.407 -0.443 1.00 92.81 100 ASP A C 1
ATOM 829 O O . ASP A 1 100 ? 0.171 2.299 -1.040 1.00 92.81 100 ASP A O 1
ATOM 833 N N . LEU A 1 101 ? -1.976 1.690 -0.789 1.00 91.88 101 LEU A N 1
ATOM 834 C CA . LEU A 1 101 ? -1.995 0.780 -1.936 1.00 91.88 101 LEU A CA 1
ATOM 835 C C . LEU A 1 101 ? -1.785 1.531 -3.256 1.00 91.88 101 LEU A C 1
ATOM 837 O O . LEU A 1 101 ? -0.938 1.123 -4.050 1.00 91.88 101 LEU A O 1
ATOM 841 N N . ASP A 1 102 ? -2.484 2.649 -3.461 1.00 92.31 102 ASP A N 1
ATOM 842 C CA . ASP A 1 102 ? -2.336 3.463 -4.671 1.00 92.31 102 ASP A CA 1
ATOM 843 C C . ASP A 1 102 ? -0.903 4.042 -4.788 1.00 92.31 102 ASP A C 1
ATOM 845 O O . ASP A 1 102 ? -0.318 4.079 -5.875 1.00 92.31 102 ASP A O 1
ATOM 849 N N . GLU A 1 103 ? -0.282 4.452 -3.674 1.00 95.50 103 GLU A N 1
ATOM 850 C CA . GLU A 1 103 ? 1.114 4.913 -3.650 1.00 95.50 103 GLU A CA 1
ATOM 851 C C . GLU A 1 103 ? 2.113 3.789 -3.962 1.00 95.50 103 GLU A C 1
ATOM 853 O O . GLU A 1 103 ? 3.085 4.010 -4.696 1.00 95.50 103 GLU A O 1
ATOM 858 N N . LEU A 1 104 ? 1.878 2.583 -3.437 1.00 95.25 104 LEU A N 1
ATOM 859 C CA . LEU A 1 104 ? 2.681 1.400 -3.746 1.00 95.25 104 LEU A CA 1
ATOM 860 C C . LEU A 1 104 ? 2.592 1.034 -5.227 1.00 95.25 104 LEU A C 1
ATOM 862 O O . LEU A 1 104 ? 3.620 0.742 -5.841 1.00 95.25 104 LEU A O 1
ATOM 866 N N . ASP A 1 105 ? 1.396 1.076 -5.805 1.00 93.88 105 ASP A N 1
ATOM 867 C CA . ASP A 1 105 ? 1.198 0.789 -7.222 1.00 93.88 105 ASP A CA 1
ATOM 868 C C . ASP A 1 105 ? 1.860 1.850 -8.102 1.00 93.88 105 ASP A C 1
ATOM 870 O O . ASP A 1 105 ? 2.618 1.500 -9.010 1.00 93.88 105 ASP A O 1
ATOM 874 N N . ARG A 1 106 ? 1.732 3.139 -7.758 1.00 96.50 106 ARG A N 1
ATOM 875 C CA . ARG A 1 106 ? 2.468 4.211 -8.446 1.00 96.50 106 ARG A CA 1
ATOM 876 C C . ARG A 1 106 ? 3.980 3.986 -8.397 1.00 96.50 106 ARG A C 1
ATOM 878 O O . ARG A 1 106 ? 4.662 4.119 -9.413 1.00 96.50 106 ARG A O 1
ATOM 885 N N . LYS A 1 107 ? 4.519 3.617 -7.233 1.00 97.19 107 LYS A N 1
ATOM 886 C CA . LYS A 1 107 ? 5.953 3.348 -7.076 1.00 97.19 107 LYS A CA 1
ATOM 887 C C . LYS A 1 107 ? 6.399 2.160 -7.931 1.00 97.19 107 LYS A C 1
ATOM 889 O O . LYS A 1 107 ? 7.427 2.244 -8.599 1.00 97.19 107 LYS A O 1
ATOM 894 N N . ARG A 1 108 ? 5.618 1.077 -7.959 1.00 95.25 108 ARG A N 1
ATOM 895 C CA . ARG A 1 108 ? 5.889 -0.086 -8.820 1.00 95.25 108 ARG A CA 1
ATOM 896 C C . ARG A 1 108 ? 5.896 0.298 -10.296 1.00 95.25 108 ARG A C 1
ATOM 898 O O . ARG A 1 108 ? 6.773 -0.148 -11.033 1.00 95.25 108 ARG A O 1
ATOM 905 N N . GLU A 1 109 ? 4.959 1.138 -10.733 1.00 95.94 109 GLU A N 1
ATOM 906 C CA . GLU A 1 109 ? 4.943 1.639 -12.108 1.00 95.94 109 GLU A CA 1
ATOM 907 C C . GLU A 1 109 ? 6.186 2.464 -12.444 1.00 95.94 109 GLU A C 1
ATOM 909 O O . GLU A 1 109 ? 6.759 2.312 -13.524 1.00 95.94 109 GLU A O 1
ATOM 914 N N . GLU A 1 110 ? 6.607 3.353 -11.547 1.00 97.31 110 GLU A N 1
ATOM 915 C CA . GLU A 1 110 ? 7.814 4.161 -11.724 1.00 97.31 110 GLU A CA 1
ATOM 916 C C . GLU A 1 110 ? 9.065 3.283 -11.795 1.00 97.31 110 GLU A C 1
ATOM 918 O O . GLU A 1 110 ? 9.861 3.420 -12.726 1.00 97.31 110 GLU A O 1
ATOM 923 N N . GLU A 1 111 ? 9.213 2.332 -10.872 1.00 97.12 111 GLU A N 1
ATOM 924 C CA . GLU A 1 111 ? 10.307 1.358 -10.872 1.00 97.12 111 GLU A CA 1
ATOM 925 C C . GLU A 1 111 ? 10.334 0.546 -12.174 1.00 97.12 111 GLU A C 1
ATOM 927 O O . GLU A 1 111 ? 11.400 0.367 -12.773 1.00 97.12 111 GLU A O 1
ATOM 932 N N . PHE A 1 112 ? 9.167 0.118 -12.666 1.00 96.25 112 PHE A N 1
ATOM 933 C CA . PHE A 1 112 ? 9.043 -0.592 -13.936 1.00 96.25 112 PHE A CA 1
ATOM 934 C C . PHE A 1 112 ? 9.444 0.282 -15.133 1.00 96.25 112 PHE A C 1
ATOM 936 O O . PHE A 1 112 ? 10.212 -0.162 -15.991 1.00 96.25 112 PHE A O 1
ATOM 943 N N . LYS A 1 113 ? 8.993 1.542 -15.175 1.00 97.62 113 LYS A N 1
ATOM 944 C CA . LYS A 1 113 ? 9.377 2.512 -16.216 1.00 97.62 113 LYS A CA 1
ATOM 945 C C . LYS A 1 113 ? 10.893 2.712 -16.240 1.00 97.62 113 LYS A C 1
ATOM 947 O O . LYS A 1 113 ? 11.508 2.594 -17.299 1.00 97.62 113 LYS A O 1
ATOM 952 N N . GLN A 1 114 ? 11.509 2.958 -15.083 1.00 97.38 114 GLN A N 1
ATOM 953 C CA . GLN A 1 114 ? 12.962 3.140 -14.978 1.00 97.38 114 GLN A CA 1
ATOM 954 C C . GLN A 1 114 ? 13.728 1.882 -15.393 1.00 97.38 114 GLN A C 1
ATOM 956 O O . GLN A 1 114 ? 14.740 1.960 -16.095 1.00 97.38 114 GLN A O 1
ATOM 961 N N . TYR A 1 115 ? 13.231 0.710 -14.995 1.00 97.00 115 TYR A N 1
ATOM 962 C CA . TYR A 1 115 ? 13.808 -0.568 -15.383 1.00 97.00 115 TYR A CA 1
ATOM 963 C C . TYR A 1 115 ? 13.790 -0.770 -16.905 1.00 97.00 115 TYR A C 1
ATOM 965 O O . TYR A 1 115 ? 14.831 -1.092 -17.486 1.00 97.00 115 TYR A O 1
ATOM 973 N N . GLU A 1 116 ? 12.650 -0.552 -17.566 1.00 96.00 116 GLU A N 1
ATOM 974 C CA . GLU A 1 116 ? 12.537 -0.717 -19.019 1.00 96.00 116 GLU A CA 1
ATOM 975 C C . GLU A 1 116 ? 13.385 0.319 -19.779 1.00 96.00 116 GLU A C 1
ATOM 977 O O . GLU A 1 116 ? 14.058 -0.051 -20.744 1.00 96.00 116 GLU A O 1
ATOM 982 N N . ILE A 1 117 ? 13.462 1.573 -19.306 1.00 96.38 117 ILE A N 1
ATOM 983 C CA . ILE A 1 117 ? 14.361 2.599 -19.870 1.00 96.38 117 ILE A CA 1
ATOM 984 C C . ILE A 1 117 ? 15.821 2.142 -19.799 1.00 96.38 117 ILE A C 1
ATOM 986 O O . ILE A 1 117 ? 16.526 2.156 -20.812 1.00 96.38 117 ILE A O 1
ATOM 990 N N . ARG A 1 118 ? 16.285 1.707 -18.620 1.00 96.75 118 ARG A N 1
ATOM 991 C CA . ARG A 1 118 ? 17.669 1.246 -18.420 1.00 96.75 118 ARG A CA 1
ATOM 992 C C . ARG A 1 118 ? 17.996 0.058 -19.320 1.00 96.75 118 ARG A C 1
ATOM 994 O O . ARG A 1 118 ? 19.045 0.024 -19.959 1.00 96.75 118 ARG A O 1
ATOM 1001 N N . LYS A 1 119 ? 17.078 -0.898 -19.411 1.00 95.56 119 LYS A N 1
ATOM 1002 C CA . LYS A 1 119 ? 17.227 -2.099 -20.232 1.00 95.56 119 LYS A CA 1
ATOM 1003 C C . LYS A 1 119 ? 17.294 -1.787 -21.729 1.00 95.56 119 LYS A C 1
ATOM 1005 O O . LYS A 1 119 ? 18.130 -2.358 -22.430 1.00 95.56 119 LYS A O 1
ATOM 1010 N N . GLU A 1 120 ? 16.466 -0.869 -22.225 1.00 93.75 120 GLU A N 1
ATOM 1011 C CA . GLU A 1 120 ? 16.548 -0.405 -23.616 1.00 93.75 120 GLU A CA 1
ATOM 1012 C C . GLU A 1 120 ? 1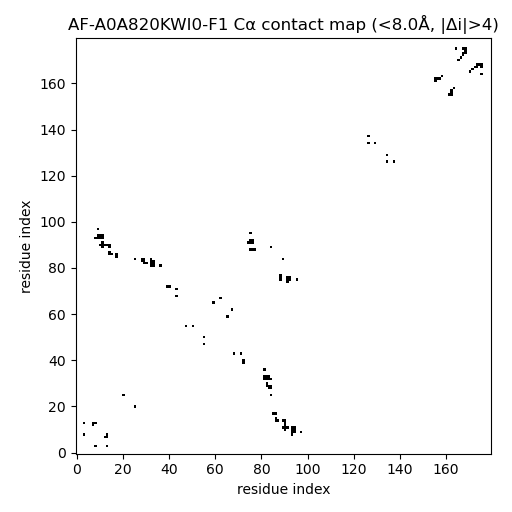7.831 0.393 -23.884 1.00 93.75 120 GLU A C 1
ATOM 1014 O O . GLU A 1 120 ? 18.460 0.213 -24.929 1.00 93.75 120 GLU A O 1
ATOM 1019 N N . TYR A 1 121 ? 18.281 1.215 -22.932 1.00 96.56 121 TYR A N 1
ATOM 1020 C CA . TYR A 1 121 ? 19.560 1.919 -23.033 1.00 96.56 121 TYR A CA 1
ATOM 1021 C C . TYR A 1 121 ? 20.740 0.944 -23.160 1.00 96.56 121 TYR A C 1
ATOM 1023 O O . TYR A 1 121 ? 21.534 1.046 -24.097 1.00 96.56 121 TYR A O 1
ATOM 1031 N N . GLU A 1 122 ? 20.823 -0.057 -22.279 1.00 94.81 122 GLU A N 1
ATOM 1032 C CA . GLU A 1 122 ? 21.850 -1.103 -22.342 1.00 94.81 122 GLU A CA 1
ATOM 1033 C C . GLU A 1 122 ? 21.805 -1.876 -23.663 1.00 94.81 122 GLU A C 1
ATOM 1035 O O . GLU A 1 122 ? 22.846 -2.178 -24.252 1.00 94.81 122 GLU A O 1
ATOM 1040 N N . ARG A 1 123 ? 20.602 -2.182 -24.161 1.00 91.56 123 ARG A N 1
ATOM 1041 C CA . ARG A 1 123 ? 20.418 -2.840 -25.457 1.00 91.56 123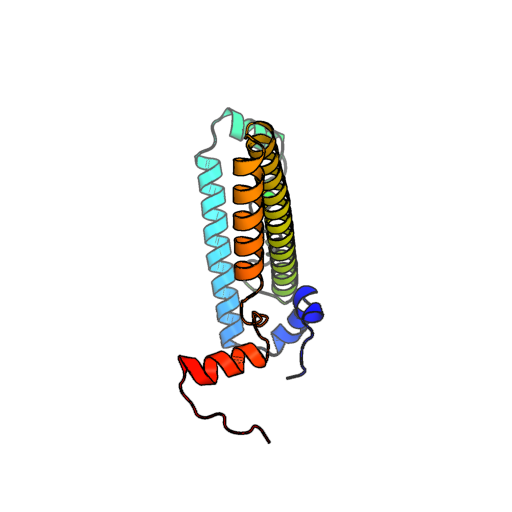 ARG A CA 1
ATOM 1042 C C . ARG A 1 123 ? 20.969 -1.983 -26.598 1.00 91.56 123 ARG A C 1
ATOM 1044 O O . ARG A 1 123 ? 21.717 -2.503 -27.425 1.00 91.56 123 ARG A O 1
ATOM 1051 N N . ARG A 1 124 ? 20.642 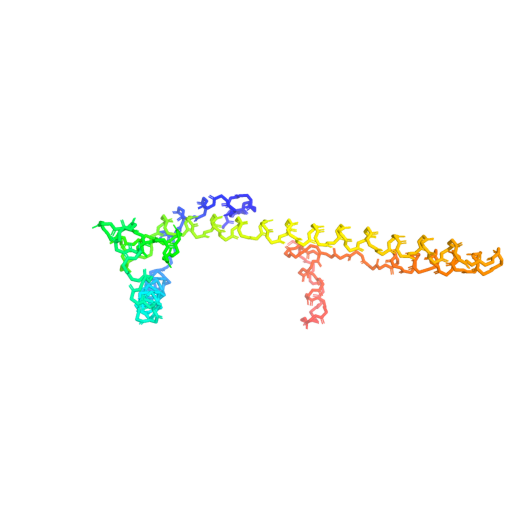-0.688 -26.643 1.00 92.88 124 ARG A N 1
ATOM 1052 C CA . ARG A 1 124 ? 21.153 0.242 -27.667 1.00 92.88 124 ARG A CA 1
ATOM 1053 C C . ARG A 1 124 ? 22.671 0.378 -27.598 1.00 92.88 124 ARG A C 1
ATOM 1055 O O . ARG A 1 124 ? 23.330 0.301 -28.630 1.00 92.88 124 ARG A O 1
ATOM 1062 N N . ALA A 1 125 ? 23.225 0.498 -26.393 1.00 94.00 125 ALA A N 1
ATOM 1063 C CA . ALA A 1 125 ? 24.667 0.564 -26.183 1.00 94.00 125 ALA A CA 1
ATOM 1064 C C . ALA A 1 125 ? 25.385 -0.714 -26.652 1.00 94.00 125 ALA A C 1
ATOM 1066 O O . ALA A 1 125 ? 26.469 -0.630 -27.224 1.00 94.00 125 ALA A O 1
ATOM 1067 N N . LYS A 1 126 ? 24.781 -1.896 -26.456 1.00 92.00 126 LYS A N 1
ATOM 1068 C CA . LYS A 1 126 ? 25.298 -3.166 -26.995 1.00 92.00 126 LYS A CA 1
ATOM 1069 C C . LYS A 1 126 ? 25.239 -3.194 -28.522 1.00 92.00 126 LYS A C 1
ATOM 1071 O O . LYS A 1 126 ? 26.242 -3.506 -29.147 1.00 92.00 126 LYS A O 1
ATOM 1076 N N . LEU A 1 127 ? 24.106 -2.820 -29.124 1.00 91.62 127 LEU A N 1
ATOM 1077 C CA . LEU A 1 127 ? 23.945 -2.800 -30.586 1.00 91.62 127 LEU A CA 1
ATOM 1078 C C . LEU A 1 127 ? 24.928 -1.844 -31.275 1.00 91.62 127 LEU A C 1
ATOM 1080 O O . LEU A 1 127 ? 25.388 -2.145 -32.370 1.00 91.62 127 LEU A O 1
ATOM 1084 N N . ALA A 1 128 ? 25.273 -0.724 -30.633 1.00 91.38 128 ALA A N 1
ATOM 1085 C CA . ALA A 1 128 ? 26.235 0.242 -31.162 1.00 91.38 128 ALA A CA 1
ATOM 1086 C C . ALA A 1 128 ? 27.680 -0.292 -31.229 1.00 91.38 128 ALA A C 1
ATOM 1088 O O . ALA A 1 128 ? 28.480 0.237 -31.992 1.00 91.38 128 ALA A O 1
ATOM 1089 N N . LYS A 1 129 ? 28.020 -1.323 -30.443 1.00 91.50 129 LYS A N 1
ATOM 1090 C CA . LYS A 1 129 ? 29.370 -1.911 -30.375 1.00 91.50 129 LYS A CA 1
ATOM 1091 C C . LYS A 1 129 ? 29.563 -3.135 -31.283 1.00 91.50 129 LYS A C 1
ATOM 1093 O O . LYS A 1 129 ? 30.673 -3.649 -31.342 1.00 91.50 129 LYS A O 1
ATOM 1098 N N . LEU A 1 130 ? 28.504 -3.635 -31.925 1.00 92.12 130 LEU A N 1
ATOM 1099 C CA . LEU A 1 130 ? 28.504 -4.903 -32.667 1.00 92.12 130 LEU A CA 1
ATOM 1100 C C . LEU A 1 130 ? 28.626 -4.704 -34.182 1.00 92.12 130 LEU A C 1
ATOM 1102 O O . LEU A 1 130 ? 28.184 -3.691 -34.729 1.00 92.12 130 LEU A O 1
ATOM 1106 N N . ASN A 1 131 ? 29.147 -5.725 -34.866 1.00 92.69 131 ASN A N 1
ATOM 1107 C CA . ASN A 1 131 ? 29.197 -5.776 -36.329 1.00 92.69 131 ASN A CA 1
ATOM 1108 C C . ASN A 1 131 ? 27.801 -5.995 -36.948 1.00 92.69 131 ASN A C 1
ATOM 1110 O O . ASN A 1 131 ? 26.864 -6.432 -36.278 1.00 92.69 131 ASN A O 1
ATOM 1114 N N . ILE A 1 132 ? 27.654 -5.727 -38.253 1.00 88.50 132 ILE A N 1
ATOM 1115 C CA . ILE A 1 132 ? 26.358 -5.754 -38.966 1.00 88.50 132 ILE A CA 1
ATOM 1116 C C . ILE A 1 132 ? 25.635 -7.109 -38.829 1.00 88.50 132 ILE A C 1
ATOM 1118 O O . ILE A 1 132 ? 24.430 -7.141 -38.564 1.00 88.50 132 ILE A O 1
ATOM 1122 N N . ASP A 1 133 ? 26.354 -8.226 -38.962 1.00 90.06 133 ASP A N 1
ATOM 1123 C CA . ASP A 1 133 ? 25.760 -9.567 -38.870 1.00 90.06 133 ASP A CA 1
ATOM 1124 C C . ASP A 1 133 ? 25.360 -9.940 -37.438 1.00 90.06 133 ASP A C 1
ATOM 1126 O O . ASP A 1 133 ? 24.284 -10.498 -37.205 1.00 90.06 133 ASP A O 1
ATOM 1130 N N . GLU A 1 134 ? 26.186 -9.582 -36.455 1.00 89.25 134 GLU A N 1
ATOM 1131 C CA . GLU A 1 134 ? 25.895 -9.798 -35.034 1.00 89.25 134 GLU A CA 1
ATOM 1132 C C . GLU A 1 134 ? 24.699 -8.960 -34.578 1.00 89.25 134 GLU A C 1
ATOM 1134 O O . GLU A 1 134 ? 23.830 -9.449 -33.850 1.00 89.25 134 GLU A O 1
ATOM 1139 N N . ARG A 1 135 ? 24.600 -7.722 -35.074 1.00 90.75 135 ARG A N 1
ATOM 1140 C CA . ARG A 1 135 ? 23.466 -6.831 -34.835 1.00 90.75 135 ARG A CA 1
ATOM 1141 C C . ARG A 1 135 ? 22.157 -7.445 -35.333 1.00 90.75 135 ARG A C 1
ATOM 1143 O O . ARG A 1 135 ? 21.195 -7.507 -34.567 1.00 90.75 135 ARG A O 1
ATOM 1150 N N . LYS A 1 136 ? 22.131 -7.965 -36.569 1.00 91.75 136 LYS A N 1
ATOM 1151 C CA . LYS A 1 136 ? 20.951 -8.655 -37.128 1.00 91.75 136 LYS A CA 1
ATOM 1152 C C . LYS A 1 136 ? 20.537 -9.856 -36.277 1.00 91.75 136 LYS A C 1
ATOM 1154 O O . LYS A 1 136 ? 19.351 -10.017 -35.990 1.00 91.75 136 LYS A O 1
ATOM 1159 N N . ARG A 1 137 ? 21.493 -10.682 -35.836 1.00 92.38 137 ARG A N 1
ATOM 1160 C CA . ARG A 1 137 ? 21.211 -11.842 -34.969 1.00 92.38 137 ARG A CA 1
ATOM 1161 C C . ARG A 1 137 ? 20.617 -11.417 -33.624 1.00 92.38 137 ARG A C 1
ATOM 1163 O O . ARG A 1 137 ? 19.622 -11.994 -33.186 1.00 92.38 137 ARG A O 1
ATOM 1170 N N . LEU A 1 138 ? 21.181 -10.393 -32.981 1.00 89.50 138 LEU A N 1
ATOM 1171 C CA . LEU A 1 138 ? 20.712 -9.913 -31.677 1.00 89.50 138 LEU A CA 1
ATOM 1172 C C . LEU A 1 138 ? 19.311 -9.287 -31.773 1.00 89.50 138 LEU A C 1
ATOM 1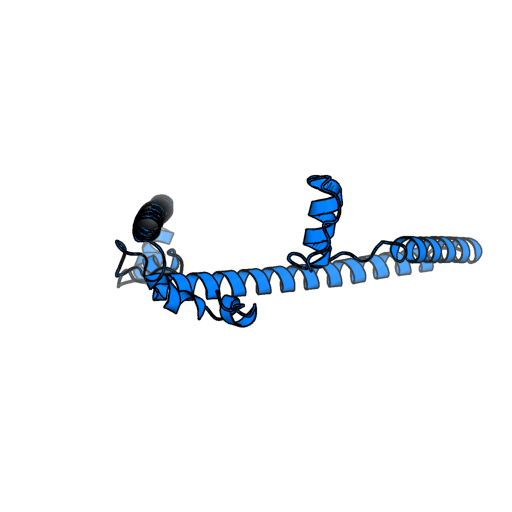174 O O . LEU A 1 138 ? 18.460 -9.537 -30.918 1.00 89.50 138 LEU A O 1
ATOM 1178 N N . GLU A 1 139 ? 19.031 -8.538 -32.841 1.00 91.19 139 GLU A N 1
ATOM 1179 C CA . GLU A 1 139 ? 17.696 -7.995 -33.121 1.00 91.19 139 GLU A CA 1
ATOM 1180 C C . GLU A 1 139 ? 16.657 -9.103 -33.367 1.00 91.19 139 GLU A C 1
ATOM 1182 O O . GLU A 1 139 ? 15.551 -9.034 -32.820 1.00 91.19 139 GLU A O 1
ATOM 1187 N N . GLN A 1 140 ? 17.010 -10.162 -34.106 1.00 93.44 140 GLN A N 1
ATOM 1188 C CA . GLN A 1 140 ? 16.140 -11.328 -34.308 1.00 93.44 140 GLN A CA 1
ATOM 1189 C C . GLN A 1 140 ? 15.840 -12.062 -32.994 1.00 93.44 140 GLN A C 1
ATOM 1191 O O . GLN A 1 140 ? 14.675 -12.350 -32.707 1.00 93.44 140 GLN A O 1
ATOM 1196 N N . LEU A 1 141 ? 16.858 -12.313 -32.162 1.00 92.56 141 LEU A N 1
ATOM 1197 C CA . LEU A 1 141 ? 16.690 -12.940 -30.844 1.00 92.56 141 LEU A CA 1
ATOM 1198 C C . LEU A 1 141 ? 15.801 -12.099 -29.922 1.00 92.56 141 LEU A C 1
ATOM 1200 O O . LEU A 1 141 ? 14.921 -12.630 -29.236 1.00 92.56 141 LEU A O 1
ATOM 1204 N N . HIS A 1 142 ? 15.991 -10.780 -29.925 1.00 90.50 142 HIS A N 1
ATOM 1205 C CA . HIS A 1 142 ? 15.163 -9.865 -29.150 1.00 90.50 142 HIS A CA 1
ATOM 1206 C C . HIS A 1 142 ? 13.699 -9.908 -29.609 1.00 90.50 142 HIS A C 1
ATOM 1208 O O . HIS A 1 142 ? 12.803 -10.082 -28.781 1.00 90.50 142 HIS A O 1
ATOM 1214 N N . ARG A 1 143 ? 13.446 -9.846 -30.924 1.00 92.69 143 ARG A N 1
ATOM 1215 C CA . ARG A 1 143 ? 12.094 -9.960 -31.492 1.00 92.69 143 ARG A CA 1
ATOM 1216 C C . ARG A 1 143 ? 11.438 -11.292 -31.130 1.00 92.69 143 ARG A C 1
ATOM 1218 O O . ARG A 1 143 ? 10.295 -11.300 -30.684 1.00 92.69 143 ARG A O 1
ATOM 1225 N N . ALA A 1 144 ? 12.166 -12.402 -31.246 1.00 93.69 144 ALA A N 1
ATOM 1226 C CA . ALA A 1 144 ? 11.671 -13.719 -30.853 1.00 93.69 144 ALA A CA 1
ATOM 1227 C C . ALA A 1 144 ? 11.329 -13.783 -29.354 1.00 93.69 144 ALA A C 1
ATOM 1229 O O . ALA A 1 144 ? 10.334 -14.395 -28.969 1.00 93.69 144 ALA A O 1
ATOM 1230 N N . THR A 1 145 ? 12.116 -13.120 -28.504 1.00 90.12 145 THR A N 1
ATOM 1231 C CA . THR A 1 145 ? 11.855 -13.041 -27.059 1.00 90.12 145 THR A CA 1
ATOM 1232 C C . THR A 1 145 ? 10.588 -12.239 -26.759 1.00 90.12 145 THR A C 1
ATOM 1234 O O . THR A 1 145 ? 9.789 -12.662 -25.927 1.00 90.12 145 THR A O 1
ATOM 1237 N N . LEU A 1 146 ? 10.367 -11.114 -27.446 1.00 90.00 146 LEU A N 1
ATOM 1238 C CA . LEU A 1 146 ? 9.134 -10.331 -27.315 1.00 90.00 146 LEU A CA 1
ATOM 1239 C C . LEU A 1 146 ? 7.906 -11.124 -27.774 1.00 90.00 146 LEU A C 1
ATOM 1241 O O . LEU A 1 146 ? 6.897 -11.139 -27.078 1.00 90.00 146 LEU A O 1
ATOM 1245 N N . GLU A 1 147 ? 8.001 -11.832 -28.898 1.00 93.00 147 GLU A N 1
ATOM 1246 C CA . GLU A 1 147 ? 6.917 -12.689 -29.392 1.00 93.00 147 GLU A CA 1
ATOM 1247 C C . GLU A 1 147 ? 6.599 -13.835 -28.424 1.00 93.00 147 GLU A C 1
ATOM 1249 O O . GLU A 1 147 ? 5.432 -14.128 -28.182 1.00 93.00 147 GLU A O 1
ATOM 1254 N N . LYS A 1 148 ? 7.615 -14.446 -27.800 1.00 90.19 148 LYS A N 1
ATOM 1255 C CA . LYS A 1 148 ? 7.400 -15.433 -26.729 1.00 90.19 148 LYS A CA 1
ATOM 1256 C C . LYS A 1 148 ? 6.706 -14.816 -25.516 1.00 90.19 148 LYS A C 1
ATOM 1258 O O . LYS A 1 148 ? 5.806 -15.437 -24.970 1.00 90.19 148 LYS A O 1
ATOM 1263 N N . LYS A 1 149 ? 7.086 -13.597 -25.119 1.00 85.44 149 LYS A N 1
ATOM 1264 C CA . LYS A 1 149 ? 6.455 -12.892 -23.994 1.00 85.44 149 LYS A CA 1
ATOM 1265 C C . LYS A 1 149 ? 5.000 -12.533 -24.264 1.00 85.44 149 LYS A C 1
ATOM 1267 O O . LYS A 1 149 ? 4.208 -12.632 -23.347 1.00 85.44 149 LYS A O 1
ATOM 1272 N N . LYS A 1 150 ? 4.631 -12.163 -25.493 1.00 86.62 150 LYS A N 1
ATOM 1273 C CA . LYS A 1 150 ? 3.227 -11.893 -25.860 1.00 86.62 150 LYS A CA 1
ATOM 1274 C C . LYS A 1 150 ? 2.345 -13.144 -25.813 1.00 86.62 150 LYS A C 1
ATOM 1276 O O . LYS A 1 150 ? 1.136 -13.038 -25.653 1.00 86.62 150 LYS A O 1
ATOM 1281 N N . LYS A 1 151 ? 2.937 -14.330 -25.974 1.00 87.00 151 LYS A N 1
ATOM 1282 C CA . LYS A 1 151 ? 2.234 -15.616 -25.934 1.00 87.00 151 LYS A CA 1
ATOM 1283 C C . LYS A 1 151 ? 2.080 -16.100 -24.489 1.00 87.00 151 LYS A C 1
ATOM 1285 O O . LYS A 1 151 ? 2.680 -17.097 -24.098 1.00 87.00 151 LYS A O 1
ATOM 1290 N N . HIS A 1 152 ? 1.269 -15.401 -23.702 1.00 80.19 152 HIS A N 1
ATOM 1291 C CA . HIS A 1 152 ? 0.770 -15.887 -22.414 1.00 80.19 152 HIS A CA 1
ATOM 1292 C C . HIS A 1 152 ? -0.763 -15.924 -22.432 1.00 80.19 152 HIS A C 1
ATOM 1294 O O . HIS A 1 152 ? -1.398 -15.213 -23.212 1.00 80.19 152 HIS A O 1
ATOM 1300 N N . ARG A 1 153 ? -1.375 -16.758 -21.580 1.00 78.38 153 ARG A N 1
ATOM 1301 C CA . ARG A 1 153 ? -2.827 -16.676 -21.351 1.00 78.38 153 ARG A CA 1
ATOM 1302 C C . ARG A 1 153 ? -3.152 -15.323 -20.698 1.00 78.38 153 ARG A C 1
ATOM 1304 O O . ARG A 1 153 ? -2.299 -14.820 -19.959 1.00 78.38 153 ARG A O 1
ATOM 1311 N N . PRO A 1 154 ? -4.317 -14.712 -20.967 1.00 79.00 154 PRO A N 1
ATOM 1312 C CA . PRO A 1 154 ? -4.748 -13.520 -20.243 1.00 79.00 154 PRO A CA 1
ATOM 1313 C C . PRO A 1 154 ? -4.660 -13.772 -18.736 1.00 79.00 154 PRO A C 1
ATOM 1315 O O . PRO A 1 154 ? -5.040 -14.845 -18.271 1.00 79.00 154 PRO A O 1
ATOM 1318 N N . VAL A 1 155 ? -4.098 -12.823 -17.990 1.00 80.75 155 VAL A N 1
ATOM 1319 C CA . VAL A 1 155 ? -4.069 -12.901 -16.527 1.00 80.75 155 VAL A CA 1
ATOM 1320 C C . VAL A 1 155 ? -5.379 -12.312 -16.024 1.00 80.75 155 VAL A C 1
ATOM 1322 O O . VAL A 1 155 ? -5.670 -11.147 -16.298 1.00 80.75 155 VAL A O 1
ATOM 1325 N N . ASN A 1 156 ? -6.165 -13.120 -15.316 1.00 81.50 156 ASN A N 1
ATOM 1326 C CA . ASN A 1 156 ? -7.436 -12.687 -14.745 1.00 81.50 156 ASN A CA 1
ATOM 1327 C C . ASN A 1 156 ? -7.192 -11.662 -13.631 1.00 81.50 156 ASN A C 1
ATOM 1329 O O . ASN A 1 156 ? -6.254 -11.799 -12.841 1.00 81.50 156 ASN A O 1
ATOM 1333 N N . HIS A 1 157 ? -8.037 -10.630 -13.561 1.00 76.50 157 HIS A N 1
ATOM 1334 C CA . HIS A 1 157 ? -7.975 -9.677 -12.455 1.00 76.50 157 HIS A CA 1
ATOM 1335 C C . HIS A 1 157 ? -8.331 -10.382 -11.138 1.00 76.50 157 HIS A C 1
ATOM 1337 O O . HIS A 1 157 ? -9.256 -11.202 -11.117 1.00 76.50 157 HIS A O 1
ATOM 1343 N N . PRO A 1 158 ? -7.636 -10.067 -10.033 1.00 76.31 158 PRO A N 1
ATOM 1344 C CA . PRO A 1 158 ? -7.975 -10.623 -8.733 1.00 76.31 158 PRO A CA 1
ATOM 1345 C C . PRO A 1 158 ? -9.409 -10.235 -8.342 1.00 76.31 158 PRO A C 1
ATOM 1347 O O . PRO A 1 158 ? -9.807 -9.081 -8.481 1.00 76.31 158 PRO A O 1
ATOM 1350 N N . GLY A 1 159 ? -10.193 -11.204 -7.874 1.00 71.50 159 GLY A N 1
ATOM 1351 C CA . GLY A 1 159 ? -11.611 -11.065 -7.554 1.00 71.50 159 GLY A CA 1
ATOM 1352 C C . GLY A 1 159 ? -12.562 -11.105 -8.757 1.00 71.50 159 GLY A C 1
ATOM 1353 O O . GLY A 1 159 ? -13.767 -10.987 -8.546 1.00 71.50 159 GLY A O 1
ATOM 1354 N N . SER A 1 160 ? -12.067 -11.269 -9.995 1.00 83.25 160 SER A N 1
ATOM 1355 C CA . SER A 1 160 ? -12.930 -11.487 -11.168 1.00 83.25 160 SER A CA 1
ATOM 1356 C C . SER A 1 160 ? -13.644 -12.837 -11.077 1.00 83.25 160 SER A C 1
ATOM 1358 O O . SER A 1 160 ? -13.102 -13.796 -10.521 1.00 83.25 160 SER A O 1
ATOM 1360 N N . VAL A 1 161 ? -14.822 -12.930 -11.698 1.00 82.69 161 VAL A N 1
ATOM 1361 C CA . VAL A 1 161 ? -15.553 -14.196 -11.876 1.00 82.69 161 VAL A CA 1
ATOM 1362 C C . VAL A 1 161 ? -14.649 -15.238 -12.534 1.00 82.69 161 VAL A C 1
ATOM 1364 O O . VAL A 1 161 ? -14.559 -16.353 -12.038 1.00 82.69 161 VAL A O 1
ATOM 1367 N N . ASP A 1 162 ? -13.876 -14.835 -13.544 1.00 82.25 162 ASP A N 1
ATOM 1368 C CA . ASP A 1 162 ? -12.949 -15.726 -14.254 1.00 82.25 162 ASP A CA 1
ATOM 1369 C C . ASP A 1 162 ? -11.835 -16.271 -13.344 1.00 82.25 162 ASP A C 1
ATOM 1371 O O . ASP A 1 162 ? -11.362 -17.391 -13.521 1.00 82.25 162 ASP A O 1
ATOM 1375 N N . GLN A 1 163 ? -11.389 -15.484 -12.353 1.00 84.12 163 GLN A N 1
ATOM 1376 C CA . GLN A 1 163 ? -10.393 -15.946 -11.383 1.00 84.12 163 GLN A CA 1
ATOM 1377 C C . GLN A 1 163 ? -11.014 -16.955 -10.413 1.00 84.12 163 GLN A C 1
ATOM 1379 O O . GLN A 1 163 ? -10.379 -17.948 -10.066 1.00 84.12 163 GLN A O 1
ATOM 1384 N N . MET A 1 164 ? -12.244 -16.697 -9.963 1.00 82.25 164 MET A N 1
ATOM 1385 C CA . MET A 1 164 ? -12.959 -17.611 -9.075 1.00 82.25 164 MET A CA 1
ATOM 1386 C C . MET A 1 164 ? -13.268 -18.934 -9.777 1.00 82.25 164 MET A C 1
ATOM 1388 O O . MET A 1 164 ? -13.048 -19.983 -9.183 1.00 82.25 164 MET A O 1
ATOM 1392 N N . GLU A 1 165 ? -13.697 -18.892 -11.039 1.00 81.94 165 GLU A N 1
ATOM 1393 C CA . GLU A 1 165 ? -13.926 -20.076 -11.873 1.00 81.94 165 GLU A CA 1
ATOM 1394 C C . GLU A 1 165 ? -12.628 -20.868 -12.083 1.00 81.94 165 GLU A C 1
ATOM 1396 O O . GLU A 1 165 ? -12.598 -22.077 -11.872 1.00 81.94 165 GLU A O 1
ATOM 1401 N N . GLU A 1 166 ? -11.508 -20.192 -12.363 1.00 83.75 166 GLU A N 1
ATOM 1402 C CA . GLU A 1 166 ? -10.199 -20.846 -12.467 1.00 83.75 166 GLU A CA 1
ATOM 1403 C C . GLU A 1 166 ? -9.791 -21.568 -11.169 1.00 83.75 166 GLU A C 1
ATOM 1405 O O . GLU A 1 166 ? -9.254 -22.679 -11.220 1.00 83.75 166 GLU A O 1
ATOM 1410 N N . VAL A 1 167 ? -10.017 -20.951 -10.006 1.00 84.31 167 VAL A N 1
ATOM 1411 C CA . VAL A 1 167 ? -9.733 -21.567 -8.698 1.00 84.31 167 VAL A CA 1
ATOM 1412 C C . VAL A 1 167 ? -10.664 -22.756 -8.450 1.00 84.31 167 VAL A C 1
ATOM 1414 O O . VAL A 1 167 ? -10.190 -23.816 -8.037 1.00 84.31 167 VAL A O 1
ATOM 1417 N N . TRP A 1 168 ? -11.948 -22.611 -8.775 1.00 83.38 168 TRP A N 1
ATOM 1418 C CA . TRP A 1 168 ? -12.963 -23.655 -8.644 1.00 83.38 168 TRP A CA 1
ATOM 1419 C C . TRP A 1 168 ? -12.614 -24.904 -9.469 1.00 83.38 168 TRP A C 1
ATOM 1421 O O . TRP A 1 168 ? -12.643 -26.028 -8.965 1.00 83.38 168 TRP A O 1
ATOM 1431 N N . GLU A 1 169 ? -12.198 -24.709 -10.723 1.00 82.69 169 GLU A N 1
ATOM 1432 C CA . GLU A 1 169 ? -11.811 -25.795 -11.627 1.00 82.69 169 GLU A CA 1
ATOM 1433 C C . GLU A 1 169 ? -10.464 -26.431 -11.251 1.00 82.69 169 GLU A C 1
ATOM 1435 O O . GLU A 1 169 ? -10.308 -27.653 -11.309 1.00 82.69 169 GLU A O 1
ATOM 1440 N N . LYS A 1 170 ? -9.453 -25.625 -10.896 1.00 81.50 170 LYS A N 1
ATOM 1441 C CA . LYS A 1 170 ? -8.069 -26.117 -10.745 1.00 81.50 170 LYS A CA 1
ATOM 1442 C C . LYS A 1 170 ? -7.698 -26.521 -9.327 1.00 81.50 170 LYS A C 1
ATOM 1444 O O . LYS A 1 170 ? -6.973 -27.503 -9.154 1.00 81.50 170 LYS A O 1
ATOM 1449 N N . VAL A 1 171 ? -8.106 -25.732 -8.336 1.00 80.69 171 VAL A N 1
ATOM 1450 C CA . VAL A 1 171 ? -7.740 -25.941 -6.928 1.00 80.69 171 VAL A CA 1
ATOM 1451 C C . VAL A 1 171 ? -8.753 -26.864 -6.274 1.00 80.69 171 VAL A C 1
ATOM 1453 O O . VAL A 1 171 ? -8.365 -27.909 -5.751 1.00 80.69 171 VAL A O 1
ATOM 1456 N N . ASP A 1 172 ? -10.036 -26.519 -6.383 1.00 81.25 172 ASP A N 1
ATOM 1457 C CA . AS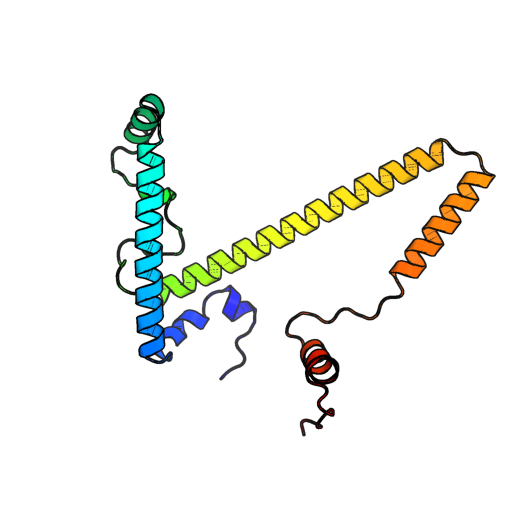P A 1 172 ? -11.113 -27.282 -5.749 1.00 81.25 172 ASP A CA 1
ATOM 1458 C C . ASP A 1 172 ? -11.502 -28.525 -6.567 1.00 81.25 172 ASP A C 1
ATOM 1460 O O . ASP A 1 172 ? -12.086 -29.462 -6.022 1.00 81.25 172 ASP A O 1
ATOM 1464 N N . LYS A 1 173 ? -11.111 -28.585 -7.854 1.00 80.31 173 LYS A N 1
ATOM 1465 C CA . LYS A 1 173 ? -11.386 -29.695 -8.792 1.00 80.31 173 LYS A CA 1
ATOM 1466 C C . LYS A 1 173 ? -12.867 -30.070 -8.856 1.00 80.31 173 LYS A C 1
ATOM 1468 O O . LYS A 1 173 ? -13.215 -31.232 -9.074 1.00 80.31 173 LYS A O 1
ATOM 1473 N N . LEU A 1 174 ? -13.734 -29.093 -8.629 1.00 73.00 174 LEU A N 1
ATOM 1474 C CA . LEU A 1 174 ? -15.172 -29.270 -8.706 1.00 73.00 174 LEU A CA 1
ATOM 1475 C C . LEU A 1 174 ? -15.602 -29.079 -10.162 1.00 73.00 174 LEU A C 1
ATOM 1477 O O . LEU A 1 174 ? -15.094 -28.198 -10.854 1.00 73.00 174 LEU A O 1
ATOM 1481 N N . GLU A 1 175 ? -16.531 -29.910 -10.640 1.00 68.06 175 GLU A N 1
ATOM 1482 C CA . GLU A 1 175 ? -17.111 -29.708 -11.969 1.00 68.06 175 GLU A CA 1
ATOM 1483 C C . GLU A 1 175 ? -17.808 -28.345 -12.026 1.00 68.06 175 GLU A C 1
ATOM 1485 O O . GLU A 1 175 ? -18.408 -27.905 -11.038 1.00 68.06 175 GLU A O 1
ATOM 1490 N N . ALA A 1 176 ? -17.720 -27.683 -13.183 1.00 61.75 176 ALA A N 1
ATOM 1491 C CA . ALA A 1 176 ? -18.379 -26.413 -13.453 1.00 61.75 176 ALA A CA 1
ATOM 1492 C C . ALA A 1 176 ? -19.903 -26.600 -13.383 1.00 61.75 176 ALA A C 1
ATOM 1494 O O . ALA A 1 176 ? -20.583 -26.839 -14.384 1.00 61.75 176 ALA A O 1
ATOM 1495 N N . TYR A 1 177 ? -20.457 -26.543 -12.174 1.00 56.12 177 TYR A N 1
ATOM 1496 C CA . TYR A 1 177 ? -21.893 -26.508 -11.979 1.00 56.12 177 TYR A CA 1
ATOM 1497 C C . TYR A 1 177 ? -22.386 -25.187 -12.558 1.00 56.12 177 TYR A C 1
ATOM 1499 O O . TYR A 1 177 ? -22.059 -24.109 -12.068 1.00 56.12 177 TYR A O 1
ATOM 1507 N N . GLN A 1 178 ? -23.154 -25.296 -13.639 1.00 49.88 178 GLN A N 1
ATOM 1508 C CA . GLN A 1 178 ? -23.848 -24.190 -14.282 1.00 49.88 178 GLN A CA 1
ATOM 1509 C C . GLN A 1 178 ? -24.656 -23.432 -13.221 1.00 49.88 178 GLN A C 1
ATOM 1511 O O . GLN A 1 178 ? -25.693 -23.921 -12.767 1.00 49.88 178 GLN A O 1
ATOM 1516 N N . PHE A 1 179 ? -24.189 -22.248 -12.825 1.00 49.19 179 PHE A N 1
ATOM 1517 C CA . PHE A 1 179 ? -25.003 -21.285 -12.093 1.00 49.19 179 PHE A CA 1
ATOM 1518 C C . PHE A 1 179 ? -26.123 -20.826 -13.037 1.00 49.19 179 PHE A C 1
ATOM 1520 O O . PHE A 1 179 ? -25.925 -19.928 -13.854 1.00 49.19 179 PHE A O 1
ATOM 1527 N N . LYS A 1 180 ? -27.268 -21.509 -12.981 1.00 37.50 180 LYS A N 1
ATOM 1528 C CA . LYS A 1 180 ? -28.527 -21.043 -13.569 1.00 37.50 180 LYS A CA 1
ATOM 1529 C C . LYS A 1 180 ? -29.251 -20.110 -12.612 1.00 37.50 180 LYS A C 1
ATOM 1531 O O . LYS A 1 180 ? -29.241 -20.402 -11.396 1.00 37.50 180 LYS A O 1
#

Foldseek 3Di:
DPPQDPVCLLQLVCLVCVVVDDPVVQQVVLVVLLVVVVVLVVVLVVVQVPDDPVRVVVVCVVCVPCCCSCVSPDPLDDPVPSRGDHSSSSSSVSNVVSVVVVVVVVVVVVVVVVVVVVVVVVVVVVLVPDDPVVNVVSVVVVVVVVVVVVPDDDDDDPPDPVVVVVCCCPVVVDPPDPPD

Secondary structure (DSSP, 8-state):
-----HHHHHHTGGGGGGGGS-HHHHHHHHHHHHHHHHHHHHHHHHHHHHS-HHHHHHHHHH-TTS-GGGGGS-TTS-SS--S---HHHHHHHHHHHHHHHHHHHHHHHHHHHHHHHHHHHHHHHHHHTS-HHHHHHHHHHHHHHHHHHH-SPPPPPTT-HHHHHHHHHHTS--------

Radius of gyration: 26.63 Å; Cα contacts (8 Å, |Δi|>4): 77; chains: 1; bounding box: 58×52×65 Å

Sequence (180 aa):
IKRASVDDIKSGNIAEHLSLVQHHVRSKLDEAKQREMSRLRDLVGQKFRNMNDKQRQAFARADPNGRRMQEFLPQHLDHKNWETFGQDDLERLIRHASKDLDELDRKREEEFKQYEIRKEYERRAKLAKLNIDERKRLEQLHRATLEKKKKHRPVNHPGSVDQMEEVWEKVDKLEAYQFK

Mean predicted aligned error: 10.05 Å

Organism: NCBI:txid433720

pLDDT: mean 85.27, std 10.5, range [37.5, 97.62]